Protein AF-A0A1C0B694-F1 (afdb_monomer_lite)

Organism: NCBI:txid544718

Radius of gyration: 26.01 Å; chains: 1; bounding box: 68×66×60 Å

pLDDT: mean 81.84, std 12.04, range [52.56, 96.44]

Sequence (230 aa):
MILKLIKIKQKGKQMTNLETNTLLQRNSNSSKQEYRKIKQDYKSKMETALDNVVRLFNNAKQNGYDDFRLGEEFKSPITRYYRNYWLSKLIFSLLIMMFVIFASSFYFWGESTFLILVSFMLIFPFSEKIFLKINLRFFELSKNEKEVIINKIFPKRTNIFMIMILPIMISISMSSLFFISFDFEIPNKIVNLLQIGSLKFKPQNLIFAITNASLVCLLLIYAVVKKYKV

Secondary structure (DSSP, 8-state):
-HHHHHHHHHHHHHHHHHHHHHHHHHHHHHHHHHHHHHHHHHHHHHHHHHHHHHHHHHHHHHTT-S-----HHHHHHHHHHIIIIIIHHHHHHHHHHHHHHHHHTTT-TTHHHHHHHHHHHHHGGGSHHHHHHHHGGGS---HHHHHHHHHHH-SS---HHHHHHHHHHHHHHHHHGGGS-------HHHHHHT-BTTB---GGGHHHHHHHHHHHHHHHHHHHHHHH--

Foldseek 3Di:
DVVVVVVVVVVVVVVVVVVVVVVVVVVVVVVVVVVVVVLVVLVVLLLVLVVVLVVQLVVCVVVVNPDGDDDVSSLVSNLLNLLPPLLVVLLVVLVVLLVVLLLCLQFDPPVSLVSVVVNLVSVVCSWLLNSQCVSCVPDPDDPVSSVSSSCNSCVPTDPSVVVVPVLVVVSVVVSVVLVPFDDDDDDPVVQVVSDDVPTGGHPSSNVVSVSSSVSSVVVSVVSVCVSPPD

Structure (mmCIF, N/CA/C/O backbone):
data_AF-A0A1C0B694-F1
#
_entry.id   AF-A0A1C0B694-F1
#
loop_
_atom_site.group_PDB
_atom_site.id
_atom_site.type_symbol
_atom_site.label_atom_id
_atom_site.label_alt_id
_atom_site.label_comp_id
_atom_site.label_asym_id
_atom_site.label_entity_id
_atom_site.label_seq_id
_atom_site.pdbx_PDB_ins_code
_atom_site.Cartn_x
_atom_site.Cartn_y
_atom_site.Cartn_z
_atom_site.occupancy
_atom_site.B_iso_or_equiv
_atom_site.auth_seq_id
_atom_site.auth_comp_id
_atom_site.auth_asym_id
_atom_site.auth_atom_id
_atom_site.pdbx_PDB_model_num
ATOM 1 N N . MET A 1 1 ? 41.984 -48.058 -9.835 1.00 61.22 1 MET A N 1
ATOM 2 C CA . MET A 1 1 ? 41.897 -47.498 -8.461 1.00 61.22 1 MET A CA 1
ATOM 3 C C . MET A 1 1 ? 41.435 -46.032 -8.446 1.00 61.22 1 MET A C 1
ATOM 5 O O . MET A 1 1 ? 40.493 -45.717 -7.731 1.00 61.22 1 MET A O 1
ATOM 9 N N . ILE A 1 2 ? 41.995 -45.161 -9.296 1.00 64.38 2 ILE A N 1
ATOM 10 C CA . ILE A 1 2 ? 41.692 -43.712 -9.368 1.00 64.38 2 ILE A CA 1
ATOM 11 C C . ILE A 1 2 ? 40.212 -43.389 -9.682 1.00 64.38 2 ILE A C 1
ATOM 13 O O . ILE A 1 2 ? 39.607 -42.545 -9.025 1.00 64.38 2 ILE A O 1
ATOM 17 N N . LEU A 1 3 ? 39.577 -44.116 -10.609 1.00 60.09 3 LEU A N 1
ATOM 18 C CA . LEU A 1 3 ? 38.164 -43.904 -10.977 1.00 60.09 3 LEU A CA 1
ATOM 19 C C . LEU A 1 3 ?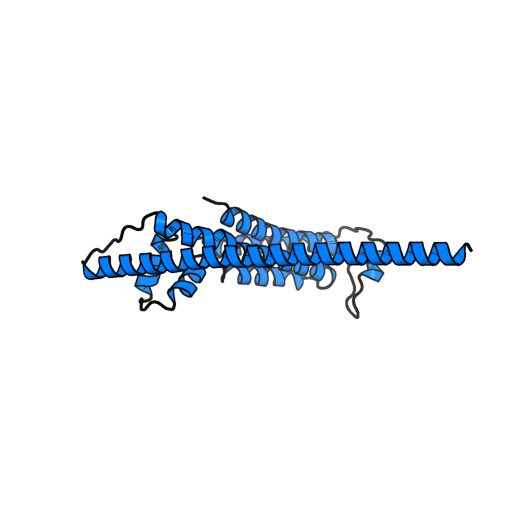 37.171 -44.148 -9.821 1.00 60.09 3 LEU A C 1
ATOM 21 O O . LEU A 1 3 ? 36.148 -43.469 -9.733 1.00 60.09 3 LEU A O 1
ATOM 25 N N . LYS A 1 4 ? 37.479 -45.071 -8.894 1.00 64.88 4 LYS A N 1
ATOM 26 C CA . LYS A 1 4 ? 36.650 -45.305 -7.695 1.00 64.88 4 LYS A CA 1
ATOM 27 C C . LYS A 1 4 ? 36.719 -44.115 -6.732 1.00 64.88 4 LYS A C 1
ATOM 29 O O . LYS A 1 4 ? 35.689 -43.718 -6.195 1.00 64.88 4 LYS A O 1
ATOM 34 N N . LEU A 1 5 ? 37.895 -43.505 -6.572 1.00 57.84 5 LEU A N 1
ATOM 35 C CA . LEU A 1 5 ? 38.096 -42.346 -5.695 1.00 57.84 5 LEU A CA 1
ATOM 36 C C . LEU A 1 5 ? 37.379 -41.091 -6.219 1.00 57.84 5 LEU A C 1
ATOM 38 O O . LEU A 1 5 ? 36.760 -40.369 -5.439 1.00 57.84 5 LEU A O 1
ATOM 42 N N . ILE A 1 6 ? 37.373 -40.871 -7.538 1.00 66.38 6 ILE A N 1
ATOM 43 C CA . ILE A 1 6 ? 36.637 -39.758 -8.166 1.00 66.38 6 ILE A CA 1
ATOM 44 C C . ILE A 1 6 ? 35.125 -39.915 -7.953 1.00 66.38 6 ILE A C 1
ATOM 46 O O . ILE A 1 6 ? 34.450 -38.956 -7.575 1.00 66.38 6 ILE A O 1
ATOM 50 N N . LYS A 1 7 ? 34.596 -41.135 -8.115 1.00 64.38 7 LYS A N 1
ATOM 51 C CA . LYS A 1 7 ? 33.166 -41.426 -7.937 1.00 64.38 7 LYS A CA 1
ATOM 52 C C . LYS A 1 7 ? 32.716 -41.250 -6.481 1.00 64.38 7 LYS A C 1
ATOM 54 O O . LYS A 1 7 ? 31.635 -40.723 -6.239 1.00 64.38 7 LYS A O 1
ATOM 59 N N . ILE A 1 8 ? 33.561 -41.616 -5.512 1.00 66.06 8 ILE A N 1
ATOM 60 C CA . ILE A 1 8 ? 33.307 -41.395 -4.077 1.00 66.06 8 ILE A CA 1
ATOM 61 C C . ILE A 1 8 ? 33.320 -39.896 -3.745 1.00 66.06 8 ILE A C 1
ATOM 63 O O . ILE A 1 8 ? 32.407 -39.412 -3.080 1.00 66.06 8 ILE A O 1
ATOM 67 N N . LYS A 1 9 ? 34.288 -39.132 -4.271 1.00 65.44 9 LYS A N 1
ATOM 68 C CA . LYS A 1 9 ? 34.381 -37.677 -4.052 1.00 65.44 9 LYS A CA 1
ATOM 69 C C . LYS A 1 9 ? 33.197 -36.915 -4.661 1.00 65.44 9 LYS A C 1
ATOM 71 O O . LYS A 1 9 ? 32.680 -35.988 -4.043 1.00 65.44 9 LYS A O 1
ATOM 76 N N . GLN A 1 10 ? 32.730 -37.322 -5.843 1.00 61.03 10 GLN A N 1
ATOM 77 C CA . GLN A 1 10 ? 31.533 -36.751 -6.473 1.00 61.03 10 GLN A CA 1
ATOM 78 C C . GLN A 1 10 ? 30.255 -37.085 -5.693 1.00 61.03 10 GLN A C 1
ATOM 80 O O . GLN A 1 10 ? 29.429 -36.199 -5.481 1.00 61.03 10 GLN A O 1
ATOM 85 N N . LYS A 1 11 ? 30.120 -38.324 -5.205 1.00 60.09 11 LYS A N 1
ATOM 86 C CA . LYS A 1 11 ? 28.971 -38.749 -4.393 1.00 60.09 11 LYS A CA 1
ATOM 87 C C . LYS A 1 11 ? 28.932 -38.030 -3.038 1.00 60.09 11 LYS A C 1
ATOM 89 O O . LYS A 1 11 ? 27.868 -37.581 -2.630 1.00 60.09 11 LYS A O 1
ATOM 94 N N . GLY A 1 12 ? 30.090 -37.830 -2.401 1.00 56.19 12 GLY A N 1
ATOM 95 C CA . GLY A 1 12 ? 30.219 -37.029 -1.179 1.00 56.19 12 GLY A CA 1
ATOM 96 C C . GLY A 1 12 ? 29.824 -35.563 -1.385 1.00 56.19 12 GLY A C 1
ATOM 97 O O . GLY A 1 12 ? 29.040 -35.033 -0.610 1.00 56.19 12 GLY A O 1
ATOM 98 N N . LYS A 1 13 ? 30.270 -34.934 -2.484 1.00 61.31 13 LYS A N 1
ATOM 99 C CA . LYS A 1 13 ? 29.917 -33.540 -2.821 1.00 61.31 13 LYS A CA 1
ATOM 100 C C . LYS A 1 13 ? 28.429 -33.358 -3.158 1.00 61.31 13 LYS A C 1
ATOM 102 O O . LYS A 1 13 ? 27.857 -32.306 -2.893 1.00 61.31 13 LYS A O 1
ATOM 107 N N . GLN A 1 14 ? 27.790 -34.368 -3.750 1.00 60.91 14 GLN A N 1
ATOM 108 C CA . GLN A 1 14 ? 26.344 -34.358 -3.994 1.00 60.91 14 GLN A CA 1
ATOM 109 C C . GLN A 1 14 ? 25.543 -34.515 -2.697 1.00 60.91 14 GLN A C 1
ATOM 111 O O . GLN A 1 14 ? 24.540 -33.828 -2.525 1.00 60.91 14 GLN A O 1
ATOM 116 N N . MET A 1 15 ? 26.004 -35.366 -1.778 1.00 58.97 15 MET A N 1
ATOM 117 C CA . MET A 1 15 ? 25.351 -35.606 -0.488 1.00 58.97 15 MET A CA 1
ATOM 118 C C . MET A 1 15 ? 25.420 -34.364 0.416 1.00 58.97 15 MET A C 1
ATOM 120 O O . MET A 1 15 ? 24.388 -33.925 0.917 1.00 58.97 15 MET A O 1
ATOM 124 N N . THR A 1 16 ? 26.579 -33.698 0.494 1.00 64.81 16 THR A N 1
ATOM 125 C CA . THR A 1 16 ? 26.729 -32.443 1.254 1.00 64.81 16 THR A CA 1
ATOM 126 C C . THR A 1 16 ? 25.884 -31.301 0.688 1.00 64.81 16 THR A C 1
ATOM 128 O O . THR A 1 16 ? 25.314 -30.525 1.454 1.00 64.81 16 THR A O 1
ATOM 131 N N . ASN A 1 17 ? 25.749 -31.204 -0.640 1.00 65.31 17 ASN A N 1
ATOM 132 C CA . ASN A 1 17 ? 24.872 -30.223 -1.294 1.00 65.31 17 ASN A CA 1
ATOM 133 C C . ASN A 1 17 ? 23.380 -30.508 -1.040 1.00 65.31 17 ASN A C 1
ATOM 135 O O . ASN A 1 17 ? 22.579 -29.582 -0.922 1.00 65.31 17 ASN A O 1
ATOM 139 N N . LEU A 1 18 ? 22.983 -31.780 -0.951 1.00 68.44 18 LEU A N 1
ATOM 140 C CA . LEU A 1 18 ? 21.604 -32.164 -0.645 1.00 68.44 18 LEU A CA 1
ATOM 141 C C . LEU A 1 18 ? 21.245 -31.825 0.815 1.00 68.44 18 LEU A C 1
ATOM 143 O O . LEU A 1 18 ? 20.172 -31.283 1.085 1.00 68.44 18 LEU A O 1
ATOM 147 N N . GLU A 1 19 ? 22.163 -32.081 1.747 1.00 65.00 19 GLU A N 1
ATOM 148 C CA . GLU A 1 19 ? 22.016 -31.769 3.176 1.00 65.00 19 GLU A CA 1
ATOM 149 C C . GLU A 1 19 ? 21.976 -30.258 3.442 1.00 65.00 19 GLU A C 1
ATOM 151 O O . GLU A 1 19 ? 21.110 -29.768 4.166 1.00 65.00 19 GLU A O 1
ATOM 156 N N . THR A 1 20 ? 22.840 -29.477 2.789 1.00 63.66 20 THR A N 1
ATOM 157 C CA . THR A 1 20 ? 22.786 -28.006 2.889 1.00 63.66 20 THR A CA 1
ATOM 158 C C . THR A 1 20 ? 21.490 -27.438 2.314 1.00 63.66 20 THR A C 1
ATOM 160 O O . THR A 1 20 ? 20.857 -26.600 2.955 1.00 63.66 20 THR A O 1
ATOM 163 N N . ASN A 1 21 ? 21.027 -27.925 1.160 1.00 64.38 21 ASN A N 1
ATOM 164 C CA . ASN A 1 21 ? 19.759 -27.481 0.575 1.00 64.38 21 ASN A CA 1
ATOM 165 C C . ASN A 1 21 ? 18.545 -27.843 1.447 1.00 64.38 21 ASN A C 1
ATOM 167 O O . ASN A 1 21 ? 17.623 -27.040 1.589 1.00 64.38 21 ASN A O 1
ATOM 171 N N . THR A 1 22 ? 18.547 -29.020 2.074 1.00 62.00 22 THR A N 1
ATOM 172 C CA . THR A 1 22 ? 17.469 -29.450 2.982 1.00 62.00 22 THR A CA 1
ATOM 173 C C . THR A 1 22 ? 17.469 -28.677 4.305 1.00 62.00 22 THR A C 1
ATOM 175 O O . THR A 1 22 ? 16.395 -28.317 4.791 1.00 62.00 22 THR A O 1
ATOM 178 N N . LEU A 1 23 ? 18.636 -28.330 4.858 1.00 56.69 23 LEU A N 1
ATOM 179 C CA . LEU A 1 23 ? 18.748 -27.449 6.029 1.00 56.69 23 LEU A CA 1
ATOM 180 C C . LEU A 1 23 ? 18.295 -26.012 5.722 1.00 56.69 23 LEU A C 1
ATOM 182 O O . LEU A 1 23 ? 17.537 -25.428 6.499 1.00 56.69 23 LEU A O 1
ATOM 186 N N . LEU A 1 24 ? 18.667 -25.460 4.562 1.00 60.78 24 LEU A N 1
ATOM 187 C CA . LEU A 1 24 ? 18.199 -24.144 4.104 1.00 60.78 24 LEU A CA 1
ATOM 188 C C . LEU A 1 24 ? 16.680 -24.124 3.865 1.00 60.78 24 LEU A C 1
ATOM 190 O O . LEU A 1 24 ? 15.996 -23.155 4.212 1.00 60.78 24 LEU A O 1
ATOM 194 N N . GLN A 1 25 ? 16.114 -25.208 3.330 1.00 56.47 25 GLN A N 1
ATOM 195 C CA . GLN A 1 25 ? 14.664 -25.354 3.182 1.00 56.47 25 GLN A CA 1
ATOM 196 C C . GLN A 1 25 ? 13.946 -25.470 4.533 1.00 56.47 25 GLN A C 1
ATOM 198 O O . GLN A 1 25 ? 12.914 -24.830 4.729 1.00 56.47 25 GLN A O 1
ATOM 203 N N . ARG A 1 26 ? 14.490 -26.220 5.499 1.00 56.56 26 ARG A N 1
ATOM 204 C CA . ARG A 1 26 ? 13.919 -26.296 6.856 1.00 56.56 26 ARG A CA 1
ATOM 205 C C . ARG A 1 26 ? 13.953 -24.942 7.571 1.00 56.56 26 ARG A C 1
ATOM 207 O O . ARG A 1 26 ? 12.925 -24.539 8.108 1.00 56.56 26 ARG A O 1
ATOM 214 N N . ASN A 1 27 ? 15.064 -24.207 7.492 1.00 62.84 27 ASN A N 1
ATOM 215 C CA . ASN A 1 27 ? 15.204 -22.873 8.094 1.00 62.84 27 ASN A CA 1
ATOM 216 C C . ASN A 1 27 ? 14.327 -21.801 7.419 1.00 62.84 27 ASN A C 1
ATOM 218 O O . ASN A 1 27 ? 13.790 -20.905 8.074 1.00 62.84 27 ASN A O 1
ATOM 222 N N . SER A 1 28 ? 14.131 -21.882 6.102 1.00 61.25 28 SER A N 1
ATOM 223 C CA . SER A 1 28 ? 13.210 -20.978 5.396 1.00 61.25 28 SER A CA 1
ATOM 224 C C . SER A 1 28 ? 11.734 -21.313 5.651 1.00 61.25 28 SER A C 1
ATOM 226 O O . SER A 1 28 ? 10.890 -20.417 5.669 1.00 61.25 28 SER A O 1
ATOM 228 N N . ASN A 1 29 ? 11.401 -22.582 5.893 1.00 68.12 29 ASN A N 1
ATOM 229 C CA . ASN A 1 29 ? 10.044 -22.989 6.253 1.00 68.12 29 ASN A CA 1
ATOM 230 C C . ASN A 1 29 ? 9.696 -22.637 7.706 1.00 68.12 29 ASN A C 1
ATOM 232 O O . ASN A 1 29 ? 8.591 -22.146 7.946 1.00 68.12 29 ASN A O 1
ATOM 236 N N . SER A 1 30 ? 10.624 -22.809 8.655 1.00 69.62 30 SER A N 1
ATOM 237 C CA . SER A 1 30 ? 10.418 -22.422 10.058 1.00 69.62 30 SER A CA 1
ATOM 238 C C . SER A 1 30 ? 10.215 -20.911 10.203 1.00 69.62 30 SER A C 1
ATOM 240 O O . SER A 1 30 ? 9.217 -20.482 10.779 1.00 69.62 30 SER A O 1
ATOM 242 N N . SER A 1 31 ? 11.066 -20.101 9.567 1.00 76.81 31 SER A N 1
ATOM 243 C CA . SER A 1 31 ? 10.947 -18.633 9.572 1.00 76.81 31 SER A CA 1
ATOM 244 C C . SER A 1 31 ? 9.651 -18.126 8.924 1.00 76.81 31 SER A C 1
ATOM 246 O O . SER A 1 31 ? 8.995 -17.226 9.452 1.00 76.81 31 SER A O 1
ATOM 248 N N . LYS A 1 32 ? 9.207 -18.727 7.809 1.00 81.31 32 LYS A N 1
ATOM 249 C CA . LYS A 1 32 ? 7.907 -18.393 7.194 1.00 81.31 32 LYS A CA 1
ATOM 250 C C . LYS A 1 32 ? 6.730 -18.746 8.104 1.00 81.31 32 LYS A C 1
ATOM 252 O O . LYS A 1 32 ? 5.759 -17.989 8.153 1.00 81.31 32 LYS A O 1
ATOM 257 N N . GLN A 1 33 ? 6.778 -19.889 8.788 1.00 84.69 33 GLN A N 1
ATOM 258 C CA . GLN A 1 33 ? 5.732 -20.297 9.729 1.00 84.69 33 GLN A CA 1
ATOM 259 C C . GLN A 1 33 ? 5.685 -19.377 10.950 1.00 84.69 33 GLN A C 1
ATOM 261 O O . GLN A 1 33 ? 4.604 -18.941 11.341 1.00 84.69 33 GLN A O 1
ATOM 266 N N . GLU A 1 34 ? 6.837 -19.030 11.510 1.00 85.44 34 GLU A N 1
ATOM 267 C CA . GLU A 1 34 ? 6.950 -18.098 12.628 1.00 85.44 34 GLU A CA 1
ATOM 268 C C . GLU A 1 34 ? 6.413 -16.709 12.262 1.00 85.44 34 GLU A C 1
ATOM 270 O O . GLU A 1 34 ? 5.556 -16.172 12.962 1.00 85.44 34 GLU A O 1
ATOM 275 N N . TYR A 1 35 ? 6.788 -16.177 11.096 1.00 85.06 35 TYR A N 1
ATOM 276 C CA . TYR A 1 35 ? 6.238 -14.918 10.591 1.00 85.06 35 TYR A CA 1
ATOM 277 C C . TYR A 1 35 ? 4.706 -14.951 10.472 1.00 85.06 35 TYR A C 1
ATOM 279 O O . TYR A 1 35 ? 4.027 -13.983 10.828 1.00 85.06 35 TYR A O 1
ATOM 287 N N . ARG A 1 36 ? 4.137 -16.065 9.984 1.00 88.25 36 ARG A N 1
ATOM 288 C CA . ARG A 1 36 ? 2.678 -16.243 9.894 1.00 88.25 36 ARG A CA 1
ATOM 289 C C . ARG A 1 36 ? 2.027 -16.239 11.276 1.00 88.25 36 ARG A C 1
ATOM 291 O O . ARG A 1 36 ? 1.017 -15.559 11.436 1.00 88.25 36 ARG A O 1
ATOM 298 N N . LYS A 1 37 ? 2.619 -16.930 12.256 1.00 91.00 37 LYS A N 1
ATOM 299 C CA . LYS A 1 37 ? 2.142 -16.948 13.648 1.00 91.00 37 LYS A CA 1
ATOM 300 C C . LYS A 1 37 ? 2.165 -15.551 14.264 1.00 91.00 37 LYS A C 1
ATOM 302 O O . LYS A 1 37 ? 1.142 -15.094 14.757 1.00 91.00 37 LYS A O 1
ATOM 307 N N . ILE A 1 38 ? 3.286 -14.838 14.147 1.00 90.38 38 ILE A N 1
ATOM 308 C CA . ILE A 1 38 ? 3.427 -13.465 14.652 1.00 90.38 38 ILE A CA 1
ATOM 309 C C . ILE A 1 38 ? 2.374 -12.555 14.012 1.00 90.38 38 ILE A C 1
ATOM 311 O O . ILE A 1 38 ? 1.665 -11.825 14.698 1.00 90.38 38 ILE A O 1
ATOM 315 N N . LYS A 1 39 ? 2.212 -12.622 12.687 1.00 91.31 39 LYS A N 1
ATOM 316 C CA . LYS A 1 39 ? 1.199 -11.833 11.978 1.00 91.31 39 LYS A CA 1
ATOM 317 C C . LYS A 1 39 ? -0.222 -12.145 12.445 1.00 91.31 39 LYS A C 1
ATOM 319 O O . LYS A 1 39 ? -1.036 -11.227 12.534 1.00 91.31 39 LYS A O 1
ATOM 324 N N . GLN A 1 40 ? -0.528 -13.413 12.701 1.00 93.44 40 GLN A N 1
ATOM 325 C CA . GLN A 1 40 ? -1.829 -13.833 13.211 1.00 93.44 40 GLN A CA 1
ATOM 326 C C . GLN A 1 40 ? -2.072 -13.307 14.629 1.00 93.44 40 GLN A C 1
ATOM 328 O O . GLN A 1 40 ? -3.156 -12.799 14.886 1.00 93.44 40 GLN A O 1
ATOM 333 N N . ASP A 1 41 ? -1.065 -13.335 15.503 1.00 94.12 41 ASP A N 1
ATOM 334 C CA . ASP A 1 41 ? -1.141 -12.749 16.847 1.00 94.12 41 ASP A CA 1
ATOM 335 C C . ASP A 1 41 ? -1.409 -11.233 16.793 1.00 94.12 41 ASP A C 1
ATOM 337 O O . ASP A 1 41 ? -2.350 -10.736 17.412 1.00 94.12 41 ASP A O 1
ATOM 341 N N . TYR A 1 42 ? -0.672 -10.488 15.960 1.00 93.50 42 TYR A N 1
ATOM 342 C CA . TYR A 1 42 ? -0.940 -9.059 15.753 1.00 93.50 42 TYR A CA 1
ATOM 343 C C . TYR A 1 42 ? -2.337 -8.788 15.193 1.00 93.50 42 TYR A C 1
ATOM 345 O O . TYR A 1 42 ? -2.966 -7.798 15.567 1.00 93.50 42 TYR A O 1
ATOM 353 N N . LYS A 1 43 ? -2.814 -9.645 14.285 1.00 95.00 43 LYS A N 1
ATOM 354 C CA . LYS A 1 43 ? -4.165 -9.538 13.738 1.00 95.00 43 LYS A CA 1
ATOM 355 C C . LYS A 1 43 ? -5.209 -9.763 14.834 1.00 95.00 43 LYS A C 1
ATOM 357 O O . LYS A 1 43 ? -6.094 -8.931 14.971 1.00 95.00 43 LYS A O 1
ATOM 362 N N . SER A 1 44 ? -5.054 -10.815 15.636 1.00 95.69 44 SER A N 1
ATOM 363 C CA . SER A 1 44 ? -5.951 -11.126 16.752 1.00 95.69 44 SER A CA 1
ATOM 364 C C . SER A 1 44 ? -6.009 -9.974 17.753 1.00 95.69 44 SER A C 1
ATOM 366 O O . SER A 1 44 ? -7.091 -9.543 18.126 1.00 95.69 44 SER A O 1
ATOM 368 N N . LYS A 1 45 ? -4.855 -9.408 18.133 1.00 95.88 45 LYS A N 1
ATOM 369 C CA . LYS A 1 45 ? -4.784 -8.241 19.028 1.00 95.88 45 LYS A CA 1
ATOM 370 C C . LYS A 1 45 ? -5.490 -7.016 18.449 1.00 95.88 45 LYS A C 1
ATOM 372 O O . LYS A 1 45 ? -6.141 -6.283 19.185 1.00 95.88 45 LYS A O 1
ATOM 377 N N . MET A 1 46 ? -5.357 -6.786 17.142 1.00 96.44 46 MET A N 1
ATOM 378 C CA . MET A 1 46 ? -6.058 -5.706 16.447 1.00 96.44 46 MET A CA 1
ATOM 379 C C . MET A 1 46 ? -7.574 -5.927 16.434 1.00 96.44 46 MET A C 1
ATOM 381 O O . MET A 1 46 ? -8.302 -4.986 16.731 1.00 96.44 46 MET A O 1
ATOM 385 N N . GLU A 1 47 ? -8.040 -7.144 16.143 1.00 95.19 47 GLU A N 1
ATOM 386 C CA . GLU A 1 47 ? -9.468 -7.493 16.146 1.00 95.19 47 GLU A CA 1
ATOM 387 C C . GLU A 1 47 ? -10.069 -7.318 17.546 1.00 95.19 47 GLU A C 1
ATOM 389 O O . GLU A 1 47 ? -11.029 -6.571 17.702 1.00 95.19 47 GLU A O 1
ATOM 394 N N . THR A 1 48 ? -9.423 -7.853 18.587 1.00 95.88 48 THR A N 1
ATOM 395 C CA . THR A 1 48 ? -9.858 -7.664 19.981 1.00 95.88 48 THR A CA 1
ATOM 396 C C . THR A 1 48 ? -9.874 -6.1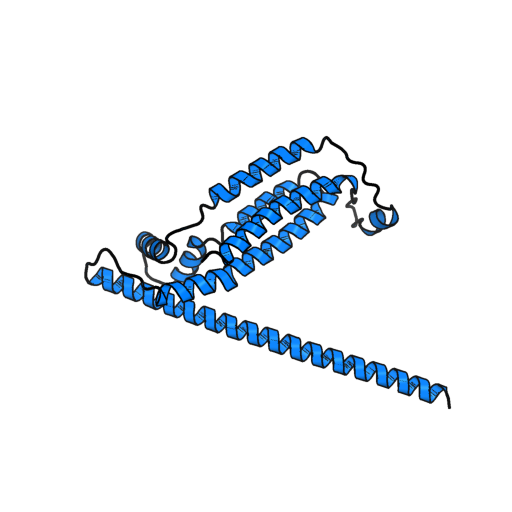91 20.395 1.00 95.88 48 THR A C 1
ATOM 398 O O . THR A 1 48 ? -10.778 -5.743 21.100 1.00 95.88 48 THR A O 1
ATOM 401 N N . ALA A 1 49 ? -8.882 -5.403 19.970 1.00 95.75 49 ALA A N 1
ATOM 402 C CA . ALA A 1 49 ? -8.875 -3.969 20.237 1.00 95.75 49 ALA A CA 1
ATOM 403 C C . ALA A 1 49 ? -10.044 -3.260 19.538 1.00 95.75 49 ALA A C 1
ATOM 405 O O . ALA A 1 49 ? -10.679 -2.402 20.146 1.00 95.75 49 ALA A O 1
ATOM 406 N N . LEU A 1 50 ? -10.357 -3.644 18.298 1.00 95.62 50 LEU A N 1
ATOM 407 C CA . LEU A 1 50 ? -11.480 -3.105 17.535 1.00 95.62 50 LEU A CA 1
ATOM 408 C C . LEU A 1 50 ? -12.825 -3.448 18.191 1.00 95.62 50 LEU A C 1
ATOM 410 O O . LEU A 1 50 ? -13.653 -2.554 18.348 1.00 95.62 50 LEU A O 1
ATOM 414 N N . ASP A 1 51 ? -13.007 -4.689 18.649 1.00 95.25 51 ASP A N 1
ATOM 415 C CA . ASP A 1 51 ? -14.196 -5.115 19.398 1.00 95.25 51 ASP A CA 1
ATOM 416 C C . ASP A 1 51 ? -14.389 -4.264 20.658 1.00 95.25 51 ASP A C 1
ATOM 418 O O . ASP A 1 51 ? -15.481 -3.761 20.929 1.00 95.25 51 ASP A O 1
ATOM 422 N N . ASN A 1 52 ? -13.306 -4.033 21.405 1.00 94.69 52 ASN A N 1
ATOM 423 C CA . ASN A 1 52 ? -13.332 -3.187 22.595 1.00 94.69 52 ASN A CA 1
ATOM 424 C C . ASN A 1 52 ? -13.667 -1.726 22.262 1.00 94.69 52 ASN A C 1
ATOM 426 O O . ASN A 1 52 ? -14.431 -1.106 23.000 1.00 94.69 52 ASN A O 1
ATOM 430 N N . VAL A 1 53 ? -13.150 -1.182 21.152 1.00 94.69 53 VAL A N 1
ATOM 431 C CA . VAL A 1 53 ? -13.499 0.170 20.680 1.00 94.69 53 VAL A CA 1
ATOM 432 C C . VAL A 1 53 ? -14.989 0.264 20.377 1.00 94.69 53 VAL A C 1
ATOM 434 O O . VAL A 1 53 ? -15.640 1.212 20.812 1.00 94.69 53 VAL A O 1
ATOM 437 N N . VAL A 1 54 ? -15.539 -0.713 19.655 1.00 94.12 54 VAL A N 1
ATOM 438 C CA . VAL A 1 54 ? -16.964 -0.727 19.305 1.00 94.12 54 VAL A CA 1
ATOM 439 C C . VAL A 1 54 ? -17.829 -0.883 20.553 1.00 94.12 54 VAL A C 1
ATOM 441 O O . VAL A 1 54 ? -18.828 -0.182 20.695 1.00 94.12 54 VAL A O 1
ATOM 444 N N . ARG A 1 55 ? -17.425 -1.729 21.506 1.00 93.56 55 ARG A N 1
ATOM 445 C CA . ARG A 1 55 ? -18.113 -1.866 22.795 1.00 93.56 55 ARG A CA 1
ATOM 446 C C . ARG A 1 55 ? -18.108 -0.557 23.584 1.00 93.56 55 ARG A C 1
ATOM 448 O O . ARG A 1 55 ? -19.150 -0.155 24.088 1.00 93.56 55 ARG A O 1
ATOM 455 N N . LEU A 1 56 ? -16.965 0.128 23.667 1.00 92.88 56 LEU A N 1
ATOM 456 C CA . LEU A 1 56 ? -16.861 1.437 24.322 1.00 92.88 56 LEU A CA 1
ATOM 457 C C . LEU A 1 56 ? -17.752 2.478 23.643 1.00 92.88 56 LEU A C 1
ATOM 459 O O . LEU A 1 56 ? -18.449 3.219 24.331 1.00 92.88 56 LEU A O 1
ATOM 463 N N . PHE A 1 57 ? -17.759 2.501 22.310 1.00 93.69 57 PHE A N 1
ATOM 464 C CA . PHE A 1 57 ? -18.623 3.378 21.529 1.00 93.69 57 PHE A CA 1
ATOM 465 C C . PHE A 1 57 ? -20.108 3.121 21.822 1.00 93.69 57 PHE A C 1
ATOM 467 O O . PHE A 1 57 ? -20.847 4.054 22.127 1.00 93.69 57 PHE A O 1
ATOM 474 N N . ASN A 1 58 ? -20.537 1.858 21.795 1.00 93.12 58 ASN A N 1
ATOM 475 C CA . ASN A 1 58 ? -21.925 1.485 22.061 1.00 93.12 58 ASN A CA 1
ATOM 476 C C . ASN A 1 58 ? -22.340 1.804 23.502 1.00 93.12 58 ASN A C 1
ATOM 478 O O . ASN A 1 58 ? -23.430 2.327 23.710 1.00 93.12 58 ASN A O 1
ATOM 482 N N . ASN A 1 59 ? -21.467 1.563 24.483 1.00 92.50 59 ASN A N 1
ATOM 483 C CA . ASN A 1 59 ? -21.725 1.916 25.880 1.00 92.50 59 ASN A CA 1
ATOM 484 C C . ASN A 1 59 ? -21.834 3.434 26.068 1.00 92.50 59 ASN A C 1
ATOM 486 O O . ASN A 1 59 ? -22.709 3.905 26.787 1.00 92.50 59 ASN A O 1
ATOM 490 N N . ALA A 1 60 ? -20.961 4.213 25.423 1.00 90.69 60 ALA A N 1
ATOM 491 C CA . ALA A 1 60 ? -21.038 5.670 25.459 1.00 90.69 60 ALA A CA 1
ATOM 492 C C . ALA A 1 60 ? -22.360 6.164 24.859 1.00 90.69 60 ALA A C 1
ATOM 494 O O . ALA A 1 60 ? -23.074 6.930 25.500 1.00 90.69 60 ALA A O 1
ATOM 495 N N . LYS A 1 61 ? -22.734 5.626 23.692 1.00 91.00 61 LYS A N 1
ATOM 496 C CA . LYS A 1 61 ? -24.002 5.919 23.019 1.00 91.00 61 LYS A CA 1
ATOM 497 C C . LYS A 1 61 ? -25.217 5.574 23.885 1.00 91.00 61 LYS A C 1
ATOM 499 O O . LYS A 1 61 ? -26.133 6.381 23.983 1.00 91.00 61 LYS A O 1
ATOM 504 N N . GLN A 1 62 ? -25.234 4.398 24.516 1.00 90.88 62 GLN A N 1
ATOM 505 C CA . GLN A 1 62 ? -26.330 3.971 25.396 1.00 90.88 62 GLN A CA 1
ATOM 506 C C . GLN A 1 62 ? -26.476 4.871 26.627 1.00 90.88 62 GLN A C 1
ATOM 508 O O . GLN A 1 62 ? -27.594 5.146 27.048 1.00 90.88 62 GLN A O 1
ATOM 513 N N . ASN A 1 63 ? -25.362 5.361 27.169 1.00 90.00 63 ASN A N 1
ATOM 514 C CA . ASN A 1 63 ? -25.348 6.259 28.325 1.00 90.00 63 ASN A CA 1
ATOM 515 C C . ASN A 1 63 ? -25.518 7.746 27.953 1.00 90.00 63 ASN A C 1
ATOM 517 O O . ASN A 1 63 ? -25.446 8.600 28.833 1.00 90.00 63 ASN A O 1
ATOM 521 N N . GLY A 1 64 ? -25.7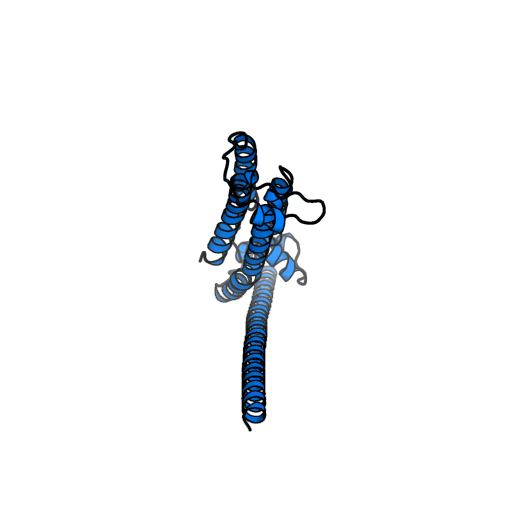17 8.073 26.671 1.00 84.88 64 GLY A N 1
ATOM 522 C CA . GLY A 1 64 ? -25.898 9.452 26.208 1.00 84.88 64 GLY A CA 1
ATOM 523 C C . GLY A 1 64 ? -24.622 10.303 26.205 1.00 84.88 64 GLY A C 1
ATOM 524 O O . GLY A 1 64 ? -24.707 11.527 26.196 1.00 84.88 64 GLY A O 1
ATOM 525 N N . TYR A 1 65 ? -23.436 9.688 26.224 1.00 84.94 65 TYR A N 1
ATOM 526 C CA . TYR A 1 65 ? -22.176 10.411 26.065 1.00 84.94 65 TYR A CA 1
ATOM 527 C C . TYR A 1 65 ? -21.870 10.629 24.580 1.00 84.94 65 TYR A C 1
ATOM 529 O O . TYR A 1 65 ? -21.610 9.673 23.847 1.00 84.94 65 TYR A O 1
ATOM 537 N N . ASP A 1 66 ? -21.819 11.894 24.161 1.00 72.00 66 ASP A N 1
ATOM 538 C CA . ASP A 1 66 ? -21.479 12.279 22.782 1.00 72.00 66 ASP A CA 1
ATOM 539 C C . ASP A 1 66 ? -20.003 12.032 22.430 1.00 72.00 66 ASP A C 1
ATOM 541 O O . ASP A 1 66 ? -19.657 11.860 21.258 1.00 72.00 66 ASP A O 1
ATOM 545 N N . ASP A 1 67 ? -19.119 11.989 23.434 1.00 74.69 67 ASP A N 1
ATOM 546 C CA . ASP A 1 67 ? -17.691 11.752 23.236 1.00 74.69 67 ASP A CA 1
ATOM 547 C C . ASP A 1 67 ? -17.180 10.569 24.064 1.00 74.69 67 ASP A C 1
ATOM 549 O O . ASP A 1 67 ? -17.078 10.631 25.291 1.00 74.69 67 ASP A O 1
ATOM 553 N N . PHE A 1 68 ? -16.795 9.487 23.382 1.00 86.50 68 PHE A N 1
ATOM 554 C CA . PHE A 1 68 ? -16.104 8.373 24.020 1.00 86.50 68 PHE A CA 1
ATOM 555 C C . PHE A 1 68 ? -14.588 8.596 23.979 1.00 86.50 68 PHE A C 1
ATOM 557 O O . PHE A 1 68 ? -13.973 8.850 22.933 1.00 86.50 68 PHE A O 1
ATOM 564 N N . ARG A 1 69 ? -13.954 8.485 25.149 1.00 83.81 69 ARG A N 1
ATOM 565 C CA . ARG A 1 69 ? -12.497 8.568 25.268 1.00 83.81 69 ARG A CA 1
ATOM 566 C C . ARG A 1 69 ? -11.884 7.234 24.874 1.00 83.81 69 ARG A C 1
ATOM 568 O O . ARG A 1 69 ? -12.143 6.213 25.503 1.00 83.81 69 ARG A O 1
ATOM 575 N N . LEU A 1 70 ? -11.055 7.261 23.836 1.00 87.44 70 LEU A N 1
ATOM 576 C CA . LEU A 1 70 ? -10.311 6.094 23.387 1.00 87.44 70 LEU A CA 1
ATOM 577 C C . LEU A 1 70 ? -8.863 6.186 23.871 1.00 87.44 70 LEU A C 1
ATOM 579 O O . LEU A 1 70 ? -8.109 7.035 23.384 1.00 87.44 70 LEU A O 1
ATOM 583 N N . GLY A 1 71 ? -8.504 5.314 24.811 1.00 87.19 71 GLY A N 1
ATOM 584 C CA . GLY A 1 71 ? -7.140 5.171 25.311 1.00 87.19 71 GLY A CA 1
ATOM 585 C C . GLY A 1 71 ? -6.173 4.603 24.266 1.00 87.19 71 GLY A C 1
ATOM 586 O O . GLY A 1 71 ? -6.573 3.998 23.262 1.00 87.19 71 GLY A O 1
ATOM 587 N N . GLU A 1 72 ? -4.878 4.827 24.484 1.00 87.75 72 GLU A N 1
ATOM 588 C CA . GLU A 1 72 ? -3.810 4.368 23.585 1.00 87.75 72 GLU A CA 1
ATOM 589 C C . GLU A 1 72 ? -3.681 2.839 23.555 1.00 87.75 72 GLU A C 1
ATOM 591 O O . GLU A 1 72 ? -3.274 2.268 22.543 1.00 87.75 72 GLU A O 1
ATOM 596 N N . GLU A 1 73 ? -4.104 2.155 24.616 1.00 89.69 73 GLU A N 1
ATOM 597 C CA . GLU A 1 73 ? -4.147 0.699 24.727 1.00 89.69 73 GLU A CA 1
ATOM 598 C C . GLU A 1 73 ? -5.012 0.041 23.642 1.00 89.69 73 GLU A C 1
ATOM 600 O O . GLU A 1 73 ? -4.696 -1.056 23.181 1.00 89.69 73 GLU A O 1
ATOM 605 N N . PHE A 1 74 ? -6.052 0.732 23.167 1.00 91.56 74 PHE A N 1
ATOM 606 C CA . PHE A 1 74 ? -6.915 0.249 22.088 1.00 91.56 74 PHE A CA 1
ATOM 607 C C . PHE A 1 74 ? -6.446 0.722 20.710 1.00 91.56 74 PHE A C 1
ATOM 609 O O . PHE A 1 74 ? -6.588 0.004 19.720 1.00 91.56 74 PHE A O 1
ATOM 616 N N . LYS A 1 75 ? -5.848 1.915 20.618 1.00 91.69 75 LYS A N 1
ATOM 617 C CA . LYS A 1 75 ? -5.338 2.444 19.343 1.00 91.69 75 LYS A CA 1
ATOM 618 C C . LYS A 1 75 ? -4.075 1.724 18.895 1.00 91.69 75 LYS A C 1
ATOM 620 O O . LYS A 1 75 ? -3.961 1.364 17.725 1.00 91.69 75 LYS A O 1
ATOM 625 N N . SER A 1 76 ? -3.136 1.503 19.810 1.00 92.19 76 SER A N 1
ATOM 626 C CA . SER A 1 76 ? -1.797 0.987 19.517 1.00 92.19 76 SER A CA 1
ATOM 627 C C . SER A 1 76 ? -1.804 -0.360 18.774 1.00 92.19 76 SER A C 1
ATOM 629 O O . SER A 1 76 ? -1.123 -0.468 17.751 1.00 92.19 76 SER A O 1
ATOM 631 N N . PRO A 1 77 ? -2.603 -1.378 19.161 1.00 94.38 77 PRO A N 1
ATOM 632 C CA . PRO A 1 77 ? -2.685 -2.628 18.401 1.00 94.38 77 PRO A CA 1
ATOM 633 C C . PRO A 1 77 ? -3.190 -2.429 16.964 1.00 94.38 77 PRO A C 1
ATOM 635 O O . PRO A 1 77 ? -2.649 -3.020 16.024 1.00 94.38 77 PRO A O 1
ATOM 638 N N . ILE A 1 78 ? -4.182 -1.552 16.778 1.00 95.00 78 ILE A N 1
ATOM 639 C CA . ILE A 1 78 ? -4.799 -1.261 15.478 1.00 95.00 78 ILE A CA 1
ATOM 640 C C . ILE A 1 78 ? -3.814 -0.529 14.565 1.00 95.00 78 ILE A C 1
ATOM 642 O O . ILE A 1 78 ? -3.579 -0.948 13.426 1.00 95.00 78 ILE A O 1
ATOM 646 N N . THR A 1 79 ? -3.192 0.537 15.071 1.00 92.81 79 THR A N 1
ATOM 647 C CA . THR A 1 79 ? -2.217 1.332 14.316 1.00 92.81 79 THR A CA 1
ATOM 648 C C . THR A 1 79 ? -0.962 0.523 14.002 1.00 92.81 79 THR A C 1
ATOM 650 O O . THR A 1 79 ? -0.451 0.595 12.882 1.00 92.81 79 THR A O 1
ATOM 653 N N . ARG A 1 80 ? -0.495 -0.318 14.933 1.00 92.69 80 ARG A N 1
ATOM 654 C CA . ARG A 1 80 ? 0.667 -1.191 14.730 1.00 92.69 80 ARG A CA 1
ATOM 655 C C . ARG A 1 80 ? 0.400 -2.255 13.669 1.00 92.69 80 ARG A C 1
ATOM 657 O O . ARG A 1 80 ? 1.248 -2.447 12.797 1.00 92.69 80 ARG A O 1
ATOM 664 N N . TYR A 1 81 ? -0.765 -2.911 13.679 1.00 95.00 81 TYR A N 1
ATOM 665 C CA . TYR A 1 81 ? -1.116 -3.873 12.627 1.00 95.00 81 TYR A CA 1
ATOM 666 C C . TYR A 1 81 ? -1.211 -3.194 11.252 1.00 95.00 81 TYR A C 1
ATOM 668 O O . TYR A 1 81 ? -0.644 -3.687 10.271 1.00 95.00 81 TYR A O 1
ATOM 676 N N . TYR A 1 82 ? -1.859 -2.026 11.190 1.00 93.88 82 TYR A N 1
ATOM 677 C CA . TYR A 1 82 ? -1.935 -1.214 9.977 1.00 93.88 82 TYR A CA 1
ATOM 678 C C . TYR A 1 82 ? -0.537 -0.866 9.432 1.00 93.88 82 TYR A C 1
ATOM 680 O O . TYR A 1 82 ? -0.233 -1.162 8.276 1.00 93.88 82 TYR A O 1
ATOM 688 N N . ARG A 1 83 ? 0.366 -0.332 10.263 1.00 91.50 83 ARG A N 1
ATOM 689 C CA . ARG A 1 83 ? 1.732 0.033 9.843 1.00 91.50 83 ARG A CA 1
ATOM 690 C C . ARG A 1 83 ? 2.560 -1.182 9.414 1.00 91.50 83 ARG A C 1
ATOM 692 O O . ARG A 1 83 ? 3.174 -1.178 8.347 1.00 91.50 83 ARG A O 1
ATOM 699 N N . ASN A 1 84 ? 2.558 -2.248 10.210 1.00 91.25 84 ASN A N 1
ATOM 700 C CA . ASN A 1 84 ? 3.464 -3.376 9.995 1.00 91.25 84 ASN A CA 1
ATOM 701 C C . ASN A 1 84 ? 3.011 -4.328 8.892 1.00 91.25 84 ASN A C 1
ATOM 703 O O . ASN A 1 84 ? 3.864 -4.925 8.233 1.00 91.25 84 ASN A O 1
ATOM 707 N N . TYR A 1 85 ? 1.706 -4.459 8.650 1.00 92.25 85 TYR A N 1
ATOM 708 C CA . TYR A 1 85 ? 1.182 -5.458 7.716 1.00 92.25 85 TYR A CA 1
ATOM 709 C C . TYR A 1 85 ? 0.341 -4.875 6.588 1.00 92.25 85 TYR A C 1
ATOM 711 O O . TYR A 1 85 ? 0.389 -5.414 5.482 1.00 92.25 85 TYR A O 1
ATOM 719 N N . TRP A 1 86 ? -0.411 -3.800 6.827 1.00 93.00 86 TRP A N 1
ATOM 720 C CA . TRP A 1 86 ? -1.204 -3.167 5.773 1.00 93.00 86 TRP A CA 1
ATOM 721 C C . TRP A 1 86 ? -0.317 -2.291 4.883 1.00 93.00 86 TRP A C 1
ATOM 723 O O . TRP A 1 86 ? -0.204 -2.553 3.689 1.00 93.00 86 TRP A O 1
ATOM 733 N N . LEU A 1 87 ? 0.423 -1.341 5.465 1.00 91.81 87 LEU A N 1
ATOM 734 C CA . LEU A 1 87 ? 1.350 -0.487 4.713 1.00 91.81 87 LEU A CA 1
ATOM 735 C C . LEU A 1 87 ? 2.539 -1.262 4.133 1.00 91.81 87 LEU A C 1
ATOM 737 O O . LEU A 1 87 ? 2.978 -0.959 3.029 1.00 91.81 87 LEU A O 1
ATOM 741 N N . SER A 1 88 ? 3.031 -2.310 4.802 1.00 92.44 88 SER A N 1
ATOM 742 C CA . SER A 1 88 ? 4.091 -3.154 4.221 1.00 92.44 88 SER A CA 1
ATOM 743 C C . SER A 1 88 ? 3.664 -3.835 2.915 1.00 92.44 88 SER A C 1
ATOM 745 O O . SER A 1 88 ? 4.488 -3.994 2.018 1.00 92.44 88 SER A O 1
ATOM 747 N N . LYS A 1 89 ? 2.382 -4.205 2.769 1.00 92.62 89 LYS A N 1
ATOM 748 C CA . LYS A 1 89 ? 1.854 -4.728 1.499 1.00 92.62 89 LYS A CA 1
ATOM 749 C C . LYS A 1 89 ? 1.814 -3.652 0.414 1.00 92.62 89 LYS A C 1
ATOM 751 O O . LYS A 1 89 ? 2.137 -3.962 -0.729 1.00 92.62 89 LYS A O 1
ATOM 756 N N . LEU A 1 90 ? 1.455 -2.414 0.763 1.00 92.25 90 LEU A N 1
ATOM 757 C CA . LEU A 1 90 ? 1.518 -1.282 -0.166 1.00 92.25 90 LEU A CA 1
ATOM 758 C C . LEU A 1 90 ? 2.952 -1.071 -0.659 1.00 92.25 90 LEU A C 1
ATOM 760 O O . LEU A 1 90 ? 3.174 -1.037 -1.860 1.00 92.25 90 LEU A O 1
ATOM 764 N N . ILE A 1 91 ? 3.920 -0.997 0.261 1.00 93.06 91 ILE A N 1
ATOM 765 C CA . ILE A 1 91 ? 5.346 -0.818 -0.056 1.00 93.06 91 ILE A CA 1
ATOM 766 C C . ILE A 1 91 ? 5.826 -1.914 -1.013 1.00 93.06 91 ILE A C 1
ATOM 768 O O . ILE A 1 91 ? 6.438 -1.616 -2.034 1.00 93.06 91 ILE A O 1
ATOM 772 N N . PHE A 1 92 ? 5.502 -3.177 -0.723 1.00 94.00 92 PHE A N 1
ATOM 773 C CA . PHE A 1 92 ? 5.862 -4.294 -1.595 1.00 94.00 92 PHE A CA 1
ATOM 774 C C . PHE A 1 92 ? 5.198 -4.202 -2.978 1.00 94.00 92 PHE A C 1
ATOM 776 O O . PHE A 1 92 ? 5.848 -4.441 -3.992 1.00 94.00 92 PHE A O 1
ATOM 783 N N . SER A 1 93 ? 3.926 -3.799 -3.035 1.00 93.38 93 SER A N 1
ATOM 784 C CA . SER A 1 93 ? 3.203 -3.612 -4.301 1.00 93.38 93 SER A CA 1
ATOM 785 C C . SER A 1 93 ? 3.805 -2.473 -5.131 1.00 93.38 93 SER A C 1
ATOM 787 O O . SER A 1 93 ? 3.985 -2.620 -6.335 1.00 93.38 93 SER A O 1
ATOM 789 N N . LEU A 1 94 ? 4.180 -1.363 -4.487 1.00 92.62 94 LEU A N 1
ATOM 790 C CA . LEU A 1 94 ? 4.841 -0.230 -5.134 1.00 92.62 94 LEU A CA 1
ATOM 791 C C . LEU A 1 94 ? 6.248 -0.586 -5.634 1.00 92.62 94 LEU A C 1
ATOM 793 O O . LEU A 1 94 ? 6.621 -0.134 -6.709 1.00 92.62 94 LEU A O 1
ATOM 797 N N . LEU A 1 95 ? 7.004 -1.428 -4.917 1.00 94.69 95 LEU A N 1
ATOM 798 C CA . LEU A 1 95 ? 8.300 -1.942 -5.391 1.00 94.69 95 LEU A CA 1
ATOM 799 C C . LEU A 1 95 ? 8.152 -2.751 -6.680 1.00 94.69 95 LEU A C 1
ATOM 801 O O . LEU A 1 95 ? 8.906 -2.541 -7.629 1.00 94.69 95 LEU A O 1
ATOM 805 N N . ILE A 1 96 ? 7.162 -3.646 -6.728 1.00 94.38 96 ILE A N 1
ATOM 806 C CA . ILE A 1 96 ? 6.866 -4.424 -7.937 1.00 94.38 96 ILE A CA 1
ATOM 807 C C . ILE A 1 96 ? 6.473 -3.486 -9.078 1.00 94.38 96 ILE A C 1
ATOM 809 O O . ILE A 1 96 ? 7.014 -3.601 -10.175 1.00 94.38 96 ILE A O 1
ATOM 813 N N . MET A 1 97 ? 5.580 -2.529 -8.821 1.00 92.62 97 MET A N 1
ATOM 814 C CA . MET A 1 97 ? 5.156 -1.568 -9.840 1.00 92.62 97 MET A CA 1
ATOM 815 C C . MET A 1 97 ? 6.307 -0.704 -10.345 1.00 92.62 97 MET A C 1
ATOM 817 O O . MET A 1 97 ? 6.411 -0.499 -11.547 1.00 92.62 97 MET A O 1
ATOM 821 N N . MET A 1 98 ? 7.199 -0.245 -9.466 1.00 93.25 98 MET A N 1
ATOM 822 C CA . MET A 1 98 ? 8.392 0.509 -9.851 1.00 93.25 98 MET A CA 1
ATOM 823 C C . MET A 1 98 ? 9.256 -0.295 -10.825 1.00 93.25 98 MET A C 1
ATOM 825 O O . MET A 1 98 ? 9.675 0.238 -11.848 1.00 93.25 98 MET A O 1
ATOM 829 N N . PHE A 1 99 ? 9.475 -1.584 -10.547 1.00 94.06 99 PHE A N 1
ATOM 830 C CA . PHE A 1 99 ? 10.217 -2.470 -11.444 1.00 94.06 99 PHE A CA 1
ATOM 831 C C . PHE A 1 99 ? 9.502 -2.669 -12.789 1.00 94.06 99 PHE A C 1
ATOM 833 O O . PHE A 1 99 ? 10.131 -2.560 -13.840 1.00 94.06 99 PHE A O 1
ATOM 840 N N . VAL A 1 100 ? 8.188 -2.910 -12.775 1.00 93.12 100 VAL A N 1
ATOM 841 C CA . VAL A 1 100 ? 7.379 -3.070 -13.997 1.00 93.12 100 VAL A CA 1
ATOM 842 C C . VAL A 1 100 ? 7.402 -1.796 -14.846 1.00 93.12 100 VAL A C 1
ATOM 844 O O . VAL A 1 100 ? 7.574 -1.864 -16.062 1.00 93.12 100 VAL A O 1
ATOM 847 N N . ILE A 1 101 ? 7.273 -0.626 -14.223 1.00 91.62 101 ILE A N 1
ATOM 848 C CA . ILE A 1 101 ? 7.307 0.680 -14.893 1.00 91.62 101 ILE A CA 1
ATOM 849 C C . ILE A 1 101 ? 8.694 0.955 -15.471 1.00 91.62 101 ILE A C 1
ATOM 851 O O . ILE A 1 101 ? 8.811 1.378 -16.621 1.00 91.62 101 ILE A O 1
ATOM 855 N N . PHE A 1 102 ? 9.747 0.660 -14.709 1.00 92.19 102 PHE A N 1
ATOM 856 C CA . PHE A 1 102 ? 11.123 0.781 -15.176 1.00 92.19 102 PHE A CA 1
ATOM 857 C C . PHE A 1 102 ? 11.368 -0.093 -16.411 1.00 92.19 102 PHE A C 1
ATOM 859 O O . PHE A 1 102 ? 11.784 0.415 -17.448 1.00 92.19 102 PHE A O 1
ATOM 866 N N . ALA A 1 103 ? 11.041 -1.387 -16.336 1.00 91.69 103 ALA A N 1
ATOM 867 C CA . ALA A 1 103 ? 11.239 -2.319 -17.441 1.00 91.69 103 ALA A CA 1
ATOM 868 C C . ALA A 1 103 ? 10.388 -1.951 -18.669 1.00 91.69 103 ALA A C 1
ATOM 870 O O . ALA A 1 103 ? 10.907 -1.895 -19.780 1.00 91.69 103 ALA A O 1
ATOM 871 N N . SER A 1 104 ? 9.099 -1.650 -18.480 1.00 90.88 104 SER A N 1
ATOM 872 C CA . SER A 1 104 ? 8.183 -1.300 -19.579 1.00 90.88 104 SER A CA 1
ATOM 873 C C . SER A 1 104 ? 8.571 -0.013 -20.305 1.00 90.88 104 SER A C 1
ATOM 875 O O . SER A 1 104 ? 8.356 0.081 -21.513 1.00 90.88 104 SER A O 1
ATOM 877 N N . SER A 1 105 ? 9.211 0.937 -19.619 1.00 89.62 105 SER A N 1
ATOM 878 C CA . SER A 1 105 ? 9.655 2.204 -20.214 1.00 89.62 105 SER A CA 1
ATOM 879 C C . SER A 1 105 ? 10.694 2.035 -21.331 1.00 89.62 105 SER A C 1
ATOM 881 O O . SER A 1 105 ? 10.828 2.917 -22.178 1.00 89.62 105 SER A O 1
ATOM 883 N N . PHE A 1 106 ? 11.389 0.895 -21.398 1.00 88.62 106 PHE A N 1
ATOM 884 C CA . PHE A 1 106 ? 12.304 0.582 -22.502 1.00 88.62 106 PHE A CA 1
ATOM 885 C C . PHE A 1 106 ? 11.611 0.052 -23.763 1.00 88.62 106 PHE A C 1
ATOM 887 O O . PHE A 1 106 ? 12.239 0.008 -24.820 1.00 88.62 106 PHE A O 1
ATOM 894 N N . TYR A 1 107 ? 10.339 -0.343 -23.676 1.00 89.38 107 TYR A N 1
ATOM 895 C CA . TYR A 1 107 ? 9.599 -0.944 -24.791 1.00 89.38 107 TYR A CA 1
ATOM 896 C C . TYR A 1 107 ? 8.468 -0.035 -25.276 1.00 89.38 107 TYR A C 1
ATOM 898 O O . TYR A 1 107 ? 8.328 0.189 -26.480 1.00 89.38 107 TYR A O 1
ATOM 906 N N . PHE A 1 108 ? 7.708 0.540 -24.343 1.00 84.25 108 PHE A N 1
ATOM 907 C CA . PHE A 1 108 ? 6.536 1.358 -24.635 1.00 84.25 108 PHE A CA 1
ATOM 908 C C . PHE A 1 108 ? 6.797 2.810 -24.249 1.00 84.25 108 PHE A C 1
ATOM 910 O O . PHE A 1 108 ? 6.995 3.139 -23.079 1.00 84.25 108 PHE A O 1
ATOM 917 N N . TRP A 1 109 ? 6.823 3.683 -25.252 1.00 71.62 109 TRP A N 1
ATOM 918 C CA . TRP A 1 109 ? 7.041 5.109 -25.047 1.00 71.62 109 TRP A CA 1
ATOM 919 C C . TRP A 1 109 ? 5.709 5.805 -24.753 1.00 71.62 109 TRP A C 1
ATOM 921 O O . TRP A 1 109 ? 4.723 5.551 -25.439 1.00 71.62 109 TRP A O 1
ATOM 931 N N . GLY A 1 110 ? 5.662 6.640 -23.713 1.00 68.56 110 GLY A N 1
ATOM 932 C CA . GLY A 1 110 ? 4.447 7.327 -23.251 1.00 68.56 110 GLY A CA 1
ATOM 933 C C . GLY A 1 110 ? 3.448 6.425 -22.511 1.00 68.56 110 GLY A C 1
ATOM 934 O O . GLY A 1 110 ? 2.970 6.786 -21.439 1.00 68.56 110 GLY A O 1
ATOM 935 N N . GLU A 1 111 ? 3.182 5.216 -23.011 1.00 75.81 111 GLU A N 1
ATOM 936 C CA . GLU A 1 111 ? 2.257 4.260 -22.380 1.00 75.81 111 GLU A CA 1
ATOM 937 C C . GLU A 1 111 ? 2.705 3.839 -20.971 1.00 75.81 111 GLU A C 1
ATOM 939 O O . GLU A 1 111 ? 1.887 3.735 -20.054 1.00 75.81 111 GLU A O 1
ATOM 944 N N . SER A 1 112 ? 4.014 3.664 -20.755 1.00 77.56 112 SER A N 1
ATOM 945 C CA . SER A 1 112 ? 4.551 3.305 -19.437 1.00 77.56 112 SER A CA 1
ATOM 946 C C . SER A 1 112 ? 4.367 4.414 -18.393 1.00 77.56 112 SER A C 1
ATOM 948 O O . SER A 1 112 ? 4.279 4.125 -17.201 1.00 77.56 112 SER A O 1
ATOM 950 N N . THR A 1 113 ? 4.227 5.673 -18.815 1.00 75.62 113 THR A N 1
ATOM 951 C CA . THR A 1 113 ? 3.912 6.796 -17.923 1.00 75.62 113 THR A CA 1
ATOM 952 C C . THR A 1 113 ? 2.486 6.687 -17.380 1.00 75.62 113 THR A C 1
ATOM 954 O O . THR A 1 113 ? 2.245 6.998 -16.213 1.00 75.62 113 THR A O 1
ATOM 957 N N . PHE A 1 114 ? 1.538 6.137 -18.149 1.00 77.25 114 PHE A N 1
ATOM 958 C CA . PHE A 1 114 ? 0.184 5.877 -17.644 1.00 77.25 114 PHE A CA 1
ATOM 959 C C . PHE A 1 114 ? 0.154 4.800 -16.549 1.00 77.25 114 PHE A C 1
ATOM 961 O O . PHE A 1 114 ? -0.710 4.845 -15.674 1.00 77.25 114 PHE A O 1
ATOM 968 N N . LEU A 1 115 ? 1.121 3.875 -16.505 1.00 82.94 115 LEU A N 1
ATOM 969 C CA . LEU A 1 115 ? 1.235 2.909 -15.402 1.00 82.94 115 LEU A CA 1
ATOM 970 C C . LEU A 1 115 ? 1.542 3.585 -14.053 1.00 82.94 115 LEU A C 1
ATOM 972 O O . LEU A 1 115 ? 1.261 3.018 -12.990 1.00 82.94 115 LEU A O 1
ATOM 976 N N . ILE A 1 116 ? 2.047 4.821 -14.058 1.00 81.12 116 ILE A N 1
ATOM 977 C CA . ILE A 1 116 ? 2.192 5.613 -12.834 1.00 81.12 116 ILE A CA 1
ATOM 978 C C . ILE A 1 116 ? 0.801 5.928 -12.251 1.00 81.12 116 ILE A C 1
ATOM 980 O O . ILE A 1 116 ? 0.608 5.790 -11.043 1.00 81.12 116 ILE A O 1
ATOM 984 N N . LEU A 1 117 ? -0.212 6.218 -13.084 1.00 79.12 117 LEU A N 1
ATOM 985 C CA . LEU A 1 117 ? -1.606 6.385 -12.631 1.00 79.12 117 LEU A CA 1
ATOM 986 C C . LEU A 1 117 ? -2.139 5.125 -11.940 1.00 79.12 117 LEU A C 1
ATOM 988 O O . LEU A 1 117 ? -2.805 5.216 -10.908 1.00 79.12 117 LEU A O 1
ATOM 992 N N . VAL A 1 118 ? -1.787 3.942 -12.447 1.00 82.50 118 VAL A N 1
ATOM 993 C CA . VAL A 1 118 ? -2.137 2.665 -11.804 1.00 82.50 118 VAL A CA 1
ATOM 994 C C . VAL A 1 118 ? -1.481 2.553 -10.424 1.00 82.50 118 VAL A C 1
ATOM 996 O O . VAL A 1 118 ? -2.134 2.162 -9.455 1.00 82.50 118 VAL A O 1
ATOM 999 N N . SER A 1 119 ? -0.219 2.972 -10.295 1.00 82.56 119 SER A N 1
ATOM 1000 C CA . SER A 1 119 ? 0.484 3.005 -9.003 1.00 82.56 119 SER A CA 1
ATOM 1001 C C . SER A 1 119 ? -0.197 3.932 -7.988 1.00 82.56 119 SER A C 1
ATOM 1003 O O . SER A 1 119 ? -0.225 3.625 -6.796 1.00 82.56 119 SER A O 1
ATOM 1005 N N . PHE A 1 120 ? -0.827 5.018 -8.445 1.00 77.00 120 PHE A N 1
ATOM 1006 C CA . PHE A 1 120 ? -1.658 5.874 -7.594 1.00 77.00 120 PHE A CA 1
ATOM 1007 C C . PHE A 1 120 ? -2.954 5.206 -7.156 1.00 77.00 120 PHE A C 1
ATOM 1009 O O . PHE A 1 120 ? -3.303 5.263 -5.973 1.00 77.00 120 PHE A O 1
ATOM 1016 N N . MET A 1 121 ? -3.652 4.538 -8.078 1.00 80.81 121 MET A N 1
ATOM 1017 C CA . MET A 1 121 ? -4.861 3.784 -7.738 1.00 80.81 121 MET A CA 1
ATOM 1018 C C . MET A 1 121 ? -4.577 2.707 -6.688 1.00 80.81 121 MET A C 1
ATOM 1020 O O . MET A 1 121 ? -5.418 2.460 -5.824 1.00 80.81 121 MET A O 1
ATOM 1024 N N . LEU A 1 122 ? -3.371 2.128 -6.692 1.00 84.31 122 LEU A N 1
ATOM 1025 C CA . LEU A 1 122 ? -2.951 1.179 -5.666 1.00 84.31 122 LEU A CA 1
ATOM 1026 C C . LEU A 1 122 ? -2.844 1.792 -4.271 1.00 84.31 122 LEU A C 1
ATOM 1028 O O . LEU A 1 122 ? -3.023 1.054 -3.317 1.00 84.31 122 LEU A O 1
ATOM 1032 N N . ILE A 1 123 ? -2.600 3.093 -4.094 1.00 85.38 123 ILE A N 1
ATOM 1033 C CA . ILE A 1 123 ? -2.487 3.702 -2.753 1.00 85.38 123 ILE A CA 1
ATOM 1034 C C . ILE A 1 123 ? -3.852 3.790 -2.064 1.00 85.38 123 ILE A C 1
ATOM 1036 O O . ILE A 1 123 ? -3.948 3.604 -0.848 1.00 85.38 123 ILE A O 1
ATOM 1040 N N . PHE A 1 124 ? -4.912 4.047 -2.834 1.00 84.69 124 PHE A N 1
ATOM 1041 C CA . PHE A 1 124 ? -6.264 4.256 -2.320 1.00 84.69 124 PHE A CA 1
ATOM 1042 C C . PHE A 1 124 ? -6.738 3.157 -1.347 1.00 84.69 124 PHE A C 1
ATOM 1044 O O . PHE A 1 124 ? -7.024 3.500 -0.190 1.00 84.69 124 PHE A O 1
ATOM 1051 N N . PRO A 1 125 ? -6.757 1.854 -1.720 1.00 88.12 125 PRO A N 1
ATOM 1052 C CA . PRO A 1 125 ? -7.205 0.769 -0.838 1.00 88.12 125 PRO A CA 1
ATOM 1053 C C . PRO A 1 125 ? -6.360 0.609 0.433 1.00 88.12 125 PRO A C 1
ATOM 1055 O O . PRO A 1 125 ? -6.818 0.005 1.404 1.00 88.12 125 PRO A O 1
ATOM 1058 N N . PHE A 1 126 ? -5.150 1.173 0.467 1.00 90.12 126 PHE A N 1
ATOM 1059 C CA . PHE A 1 126 ? -4.262 1.103 1.625 1.00 90.12 126 PHE A CA 1
ATOM 1060 C C . PHE A 1 126 ? -4.408 2.267 2.610 1.00 90.12 126 PHE A C 1
ATOM 1062 O O . PHE A 1 126 ? -3.637 2.365 3.562 1.00 90.12 126 PHE A O 1
ATOM 1069 N N . SER A 1 127 ? -5.408 3.128 2.425 1.00 88.62 127 SER A N 1
ATOM 1070 C CA . SER A 1 127 ? -5.709 4.221 3.351 1.00 88.62 127 SER A CA 1
ATOM 1071 C C . SER A 1 127 ? -6.263 3.751 4.701 1.00 88.62 127 SER A C 1
ATOM 1073 O O . SER A 1 127 ? -6.929 2.719 4.792 1.00 88.62 127 SER A O 1
ATOM 1075 N N . GLU A 1 128 ? -6.056 4.558 5.748 1.00 90.81 128 GLU A N 1
ATOM 1076 C CA . GLU A 1 128 ? -6.580 4.332 7.106 1.00 90.81 128 GLU A CA 1
ATOM 1077 C C . GLU A 1 128 ? -8.093 4.099 7.100 1.00 90.81 128 GLU A C 1
ATOM 1079 O O . GLU A 1 128 ? -8.610 3.194 7.755 1.00 90.81 128 GLU A O 1
ATOM 1084 N N . LYS A 1 129 ? -8.805 4.925 6.325 1.00 90.00 129 LYS A N 1
ATOM 1085 C CA . LYS A 1 129 ? -10.261 4.887 6.208 1.00 90.00 129 LYS A CA 1
ATOM 1086 C C . LYS A 1 129 ? -10.732 3.563 5.626 1.00 90.00 129 LYS A C 1
ATOM 1088 O O . LYS A 1 129 ? -11.661 2.965 6.158 1.00 90.00 129 LYS A O 1
ATOM 1093 N N . ILE A 1 130 ? -10.111 3.102 4.541 1.00 90.94 130 ILE A N 1
ATOM 1094 C CA . ILE A 1 130 ? -10.506 1.844 3.900 1.00 90.94 130 ILE A CA 1
ATOM 1095 C C . ILE A 1 130 ? -10.111 0.657 4.766 1.00 90.94 130 ILE A C 1
ATOM 1097 O O . ILE A 1 130 ? -10.933 -0.237 4.955 1.00 90.94 130 ILE A O 1
ATOM 1101 N N . PHE A 1 131 ? -8.917 0.690 5.362 1.00 93.75 131 PHE A N 1
ATOM 1102 C CA . PHE A 1 131 ? -8.487 -0.308 6.334 1.00 93.75 131 PHE A CA 1
ATOM 1103 C C . PHE A 1 131 ? -9.539 -0.495 7.436 1.00 93.75 131 PHE A C 1
ATOM 1105 O O . PHE A 1 131 ? -10.043 -1.602 7.621 1.00 93.75 131 PHE A O 1
ATOM 1112 N N . LEU A 1 132 ? -9.946 0.575 8.120 1.00 93.69 132 LEU A N 1
ATOM 1113 C CA . LEU A 1 132 ? -10.948 0.462 9.178 1.00 93.69 132 LEU A CA 1
ATOM 1114 C C . LEU A 1 132 ? -12.342 0.149 8.649 1.00 93.69 132 LEU A C 1
ATOM 1116 O O . LEU A 1 132 ? -13.038 -0.639 9.268 1.00 93.69 132 LEU A O 1
ATOM 1120 N N . LYS A 1 133 ? -12.758 0.685 7.500 1.00 92.31 133 LYS A N 1
ATOM 1121 C CA . LYS A 1 133 ? -14.071 0.365 6.918 1.00 92.31 133 LYS A CA 1
ATOM 1122 C C . LYS A 1 133 ? -14.209 -1.125 6.589 1.00 92.31 133 LYS A C 1
ATOM 1124 O O . LYS A 1 133 ? -15.296 -1.673 6.749 1.00 92.31 133 LYS A O 1
ATOM 1129 N N . ILE A 1 134 ? -13.127 -1.768 6.142 1.00 92.62 134 ILE A N 1
ATOM 1130 C CA . ILE A 1 134 ? -13.093 -3.214 5.892 1.00 92.62 134 ILE A CA 1
ATOM 1131 C C . ILE A 1 134 ? -13.218 -3.983 7.209 1.00 92.62 134 ILE A C 1
ATOM 1133 O O . ILE A 1 134 ? -14.068 -4.862 7.308 1.00 92.62 134 ILE A O 1
ATOM 1137 N N . ASN A 1 135 ? -12.418 -3.638 8.223 1.00 92.69 135 ASN A N 1
ATOM 1138 C CA . ASN A 1 135 ? -12.426 -4.368 9.496 1.00 92.69 135 ASN A CA 1
ATOM 1139 C C . ASN A 1 135 ? -13.693 -4.089 10.328 1.00 92.69 135 ASN A C 1
ATOM 1141 O O . ASN A 1 135 ? -14.195 -4.982 10.994 1.00 92.69 135 ASN A O 1
ATOM 1145 N N . LEU A 1 136 ? -14.279 -2.893 10.217 1.00 92.88 136 LEU A N 1
ATOM 1146 C CA . LEU A 1 136 ? -15.533 -2.516 10.874 1.00 92.88 136 LEU A CA 1
ATOM 1147 C C . LEU A 1 136 ? -16.786 -2.988 10.115 1.00 92.88 136 LEU A C 1
ATOM 1149 O O . LEU A 1 136 ? -17.911 -2.676 10.510 1.00 92.88 136 LEU A O 1
ATOM 1153 N N . ARG A 1 137 ? -16.634 -3.685 8.982 1.00 90.19 137 ARG A N 1
ATOM 1154 C CA . ARG A 1 137 ? -17.772 -4.094 8.146 1.00 90.19 137 ARG A CA 1
ATOM 1155 C C . ARG A 1 137 ? -18.747 -4.996 8.899 1.00 90.19 137 ARG A C 1
ATOM 1157 O O . ARG A 1 137 ? -19.944 -4.856 8.679 1.00 90.19 137 ARG A O 1
ATOM 1164 N N . PHE A 1 138 ? -18.225 -5.877 9.747 1.00 86.81 138 PHE A N 1
ATOM 1165 C CA . PHE A 1 138 ? -18.992 -6.898 10.462 1.00 86.81 138 PHE A CA 1
ATOM 1166 C C . PHE A 1 138 ? -19.744 -6.366 11.684 1.00 86.81 138 PHE A C 1
ATOM 1168 O O . PHE A 1 138 ? -20.565 -7.081 12.240 1.00 86.81 138 PHE A O 1
ATOM 1175 N N . PHE A 1 139 ? -19.502 -5.115 12.073 1.00 89.31 139 PHE A N 1
ATOM 1176 C CA . PHE A 1 139 ? -20.237 -4.478 13.157 1.00 89.31 139 PHE A CA 1
ATOM 1177 C C . PHE A 1 139 ? -21.475 -3.773 12.609 1.00 89.31 139 PHE A C 1
ATOM 1179 O O . PHE A 1 139 ? -21.416 -3.088 11.574 1.00 89.31 139 PHE A O 1
ATOM 1186 N N . GLU A 1 140 ? -22.572 -3.898 13.353 1.00 89.88 140 GLU A N 1
ATOM 1187 C CA . GLU A 1 140 ? -23.860 -3.238 13.126 1.00 89.88 140 GLU A CA 1
ATOM 1188 C C . GLU A 1 140 ? -23.785 -1.742 13.470 1.00 89.88 140 GLU A C 1
ATOM 1190 O O . GLU A 1 140 ? -24.437 -1.235 14.374 1.00 89.88 140 GLU A O 1
ATOM 1195 N N . LEU A 1 141 ? -22.924 -1.027 12.749 1.00 90.31 141 LEU A N 1
ATOM 1196 C CA . LEU A 1 141 ? -22.719 0.410 12.879 1.00 90.31 141 LEU A CA 1
ATOM 1197 C C . LEU A 1 141 ? -23.170 1.105 11.593 1.00 90.31 141 LEU A C 1
ATOM 1199 O O . LEU A 1 141 ? -22.824 0.691 10.476 1.00 90.31 141 LEU A O 1
ATOM 1203 N N . SER A 1 142 ? -23.890 2.208 11.748 1.00 91.06 142 SER A N 1
ATOM 1204 C CA . SER A 1 142 ? -24.230 3.130 10.671 1.00 91.06 142 SER A CA 1
ATOM 1205 C C . SER A 1 142 ? -22.978 3.795 10.085 1.00 91.06 142 SER A C 1
ATOM 1207 O O . SER A 1 142 ? -21.868 3.739 10.624 1.00 91.06 142 SER A O 1
ATOM 1209 N N . LYS A 1 143 ? -23.142 4.455 8.933 1.00 90.00 143 LYS A N 1
ATOM 1210 C CA . LYS A 1 143 ? -22.032 5.136 8.246 1.00 90.00 143 LYS A CA 1
ATOM 1211 C C . LYS A 1 143 ? -21.405 6.240 9.105 1.00 90.00 143 LYS A C 1
ATOM 1213 O O . LYS A 1 143 ? -20.181 6.362 9.110 1.00 90.00 143 LYS A O 1
ATOM 1218 N N . ASN A 1 144 ? -22.226 7.001 9.829 1.00 90.75 144 ASN A N 1
ATOM 1219 C CA . ASN A 1 144 ? -21.760 8.105 10.668 1.00 90.75 144 ASN A CA 1
ATOM 1220 C C . ASN A 1 144 ? -20.972 7.579 11.870 1.00 90.75 144 ASN A C 1
ATOM 1222 O O . ASN A 1 144 ? -19.879 8.061 12.143 1.00 90.75 144 ASN A O 1
ATOM 1226 N N . GLU A 1 145 ? -21.461 6.522 12.517 1.00 91.50 145 GLU A N 1
ATOM 1227 C CA . GLU A 1 145 ? -20.786 5.893 13.661 1.00 91.50 145 GLU A CA 1
ATOM 1228 C C . GLU A 1 145 ? -19.421 5.321 13.264 1.00 91.50 145 GLU A C 1
ATOM 1230 O O . GLU A 1 145 ? -18.423 5.529 13.955 1.00 91.50 145 GLU A O 1
ATOM 1235 N N . LYS A 1 146 ? -19.337 4.685 12.086 1.00 91.94 146 LYS A N 1
ATOM 1236 C CA . LYS A 1 146 ? -18.058 4.225 11.528 1.00 91.94 146 LYS A CA 1
ATOM 1237 C C . LYS A 1 146 ? -17.083 5.384 11.321 1.00 91.94 146 LYS A C 1
ATOM 1239 O O . LYS A 1 146 ? -15.915 5.241 11.666 1.00 91.94 146 LYS A O 1
ATOM 1244 N N . GLU A 1 147 ? -17.524 6.525 10.788 1.00 91.12 147 GLU A N 1
ATOM 1245 C CA . GLU A 1 147 ? -16.657 7.707 10.631 1.00 91.12 147 GLU A CA 1
ATOM 1246 C C . GLU A 1 147 ? -16.173 8.261 11.976 1.00 91.12 147 GLU A C 1
ATOM 1248 O O . GLU A 1 147 ? -14.994 8.590 12.095 1.00 91.12 147 GLU A O 1
ATOM 1253 N N . VAL A 1 148 ? -17.029 8.310 13.002 1.00 90.94 148 VAL A N 1
ATOM 1254 C CA . VAL A 1 148 ? -16.635 8.758 14.349 1.00 90.94 148 VAL A CA 1
ATOM 1255 C C . VAL A 1 148 ? -15.520 7.868 14.910 1.00 90.94 148 VAL A C 1
ATOM 1257 O O . VAL A 1 148 ? -14.471 8.375 15.317 1.00 90.94 148 VAL A O 1
ATOM 1260 N N . ILE A 1 149 ? -15.689 6.543 14.851 1.00 92.25 149 ILE A N 1
ATOM 1261 C CA . ILE A 1 149 ? -14.670 5.583 15.304 1.00 92.25 149 ILE A CA 1
ATOM 1262 C C . ILE A 1 149 ? -13.375 5.727 14.492 1.00 92.25 149 ILE A C 1
ATOM 1264 O O . ILE A 1 149 ? -12.283 5.777 15.061 1.00 92.25 149 ILE A O 1
ATOM 1268 N N . ILE A 1 150 ? -13.482 5.845 13.163 1.00 92.25 150 ILE A N 1
ATOM 1269 C CA . ILE A 1 150 ? -12.328 6.032 12.273 1.00 92.25 150 ILE A CA 1
ATOM 1270 C C . ILE A 1 150 ? -11.532 7.279 12.661 1.00 92.25 150 ILE A C 1
ATOM 1272 O O . ILE A 1 150 ? -10.306 7.211 12.754 1.00 92.25 150 ILE A O 1
ATOM 1276 N N . ASN A 1 151 ? -12.211 8.398 12.912 1.00 90.94 151 ASN A N 1
ATOM 1277 C CA . ASN A 1 151 ? -11.571 9.662 13.27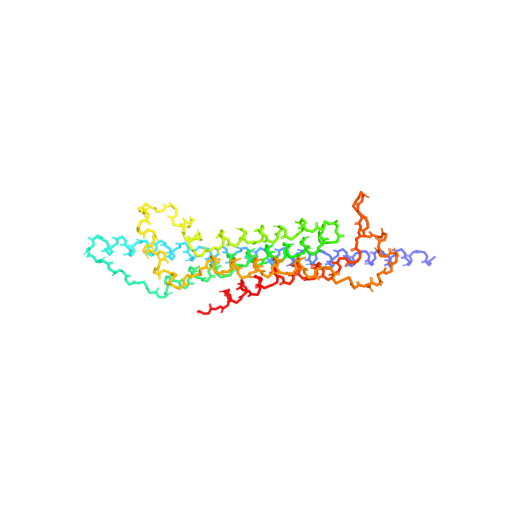3 1.00 90.94 151 ASN A CA 1
ATOM 1278 C C . ASN A 1 151 ? -10.915 9.605 14.659 1.00 90.94 151 ASN A C 1
ATOM 1280 O O . ASN A 1 151 ? -9.879 10.234 14.868 1.00 90.94 151 ASN A O 1
ATOM 1284 N N . LYS A 1 152 ? -11.465 8.823 15.595 1.00 91.56 152 LYS A N 1
ATOM 1285 C CA . LYS A 1 152 ? -10.857 8.614 16.917 1.00 91.56 152 LYS A CA 1
ATOM 1286 C C . LYS A 1 152 ? -9.603 7.741 16.867 1.00 91.56 152 LYS A C 1
ATOM 1288 O O . LYS A 1 152 ? -8.650 8.023 17.595 1.00 91.56 152 LYS A O 1
ATOM 1293 N N . ILE A 1 153 ? -9.578 6.710 16.020 1.00 91.38 153 ILE A N 1
ATOM 1294 C CA . ILE A 1 153 ? -8.404 5.835 15.858 1.00 91.38 153 ILE A CA 1
ATOM 1295 C C . ILE A 1 153 ? -7.310 6.532 15.033 1.00 91.38 153 ILE A C 1
ATOM 1297 O O . ILE A 1 153 ? -6.141 6.496 15.409 1.00 91.38 153 ILE A O 1
ATOM 1301 N N . PHE A 1 154 ? -7.676 7.192 13.930 1.00 89.88 154 PHE A N 1
ATOM 1302 C CA . PHE A 1 154 ? -6.752 7.904 13.042 1.00 89.88 154 PHE A CA 1
ATOM 1303 C C . PHE A 1 154 ? -7.156 9.380 12.890 1.00 89.88 154 PHE A C 1
ATOM 1305 O O . PHE A 1 154 ? -7.749 9.749 11.874 1.00 89.88 154 PHE A O 1
ATOM 1312 N N . PRO A 1 155 ? -6.801 10.255 13.850 1.00 82.75 155 PRO A N 1
ATOM 1313 C CA . PRO A 1 155 ? -7.192 11.666 13.801 1.00 82.75 155 PRO A CA 1
ATOM 1314 C C . PRO A 1 155 ? -6.488 12.435 12.675 1.00 82.75 155 PRO A C 1
ATOM 1316 O O . PRO A 1 155 ? -7.086 13.278 12.010 1.00 82.75 155 PRO A O 1
ATOM 1319 N N . LYS A 1 156 ? -5.214 12.122 12.411 1.00 81.81 156 LYS A N 1
ATOM 1320 C CA . LYS A 1 156 ? -4.423 12.737 11.335 1.00 81.81 156 LYS A CA 1
ATOM 1321 C C . LYS A 1 156 ? -4.397 11.814 10.122 1.00 81.81 156 LYS A C 1
ATOM 1323 O O . LYS A 1 156 ? -3.485 11.004 9.965 1.00 81.81 156 LYS A O 1
ATOM 1328 N N . ARG A 1 157 ? -5.420 11.922 9.273 1.00 77.25 157 ARG A N 1
ATOM 1329 C CA . ARG A 1 157 ? -5.528 11.121 8.047 1.00 77.25 157 ARG A CA 1
ATOM 1330 C C . ARG A 1 157 ? -4.698 11.722 6.926 1.00 77.25 157 ARG A C 1
ATOM 1332 O O . ARG A 1 157 ? -4.580 12.937 6.782 1.00 77.25 157 ARG A O 1
ATOM 1339 N N . THR A 1 158 ? -4.154 10.848 6.097 1.00 71.06 158 THR A N 1
ATOM 1340 C CA . THR A 1 158 ? -3.518 11.263 4.857 1.00 71.06 158 THR A CA 1
ATOM 1341 C C . THR A 1 158 ? -4.560 11.802 3.878 1.00 71.06 158 THR A C 1
ATOM 1343 O O . THR A 1 158 ? -5.502 11.087 3.536 1.00 71.0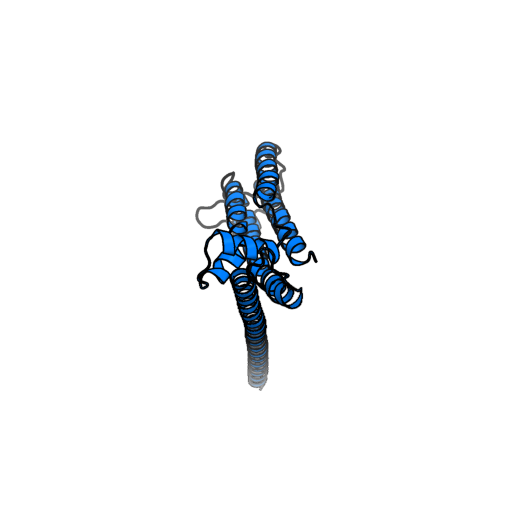6 158 THR A O 1
ATOM 1346 N N . ASN A 1 159 ? -4.346 13.008 3.347 1.00 72.75 159 ASN A N 1
ATOM 1347 C CA . ASN A 1 159 ? -5.073 13.460 2.166 1.00 72.75 159 ASN A CA 1
ATOM 1348 C C . ASN A 1 159 ? -4.462 12.818 0.910 1.00 72.75 159 ASN A C 1
ATOM 1350 O O . ASN A 1 159 ? -3.432 13.262 0.408 1.00 72.75 159 ASN A O 1
ATOM 1354 N N . ILE A 1 160 ? -5.091 11.743 0.432 1.00 68.00 160 ILE A N 1
ATOM 1355 C CA . ILE A 1 160 ? -4.618 10.963 -0.722 1.00 68.00 160 ILE A CA 1
ATOM 1356 C C . ILE A 1 160 ? -4.581 11.831 -1.987 1.00 68.00 160 ILE A C 1
ATOM 1358 O O . ILE A 1 160 ? -3.651 11.699 -2.774 1.00 68.00 160 ILE A O 1
ATOM 1362 N N . PHE A 1 161 ? -5.519 12.771 -2.148 1.00 67.62 161 PHE A N 1
ATOM 1363 C CA . PHE A 1 161 ? -5.580 13.638 -3.327 1.00 67.62 161 PHE A CA 1
ATOM 1364 C C . PHE A 1 161 ? -4.355 14.550 -3.451 1.00 67.62 161 PHE A C 1
ATOM 1366 O O . PHE A 1 161 ? -3.794 14.669 -4.535 1.00 67.62 161 PHE A O 1
ATOM 1373 N N . MET A 1 162 ? -3.874 15.117 -2.340 1.00 65.56 162 MET A N 1
ATOM 1374 C CA . MET A 1 162 ? -2.647 15.930 -2.340 1.00 65.56 162 MET A CA 1
ATOM 1375 C C . MET A 1 162 ? -1.413 15.123 -2.769 1.00 65.56 162 MET A C 1
ATOM 1377 O O . MET A 1 162 ? -0.530 15.647 -3.441 1.00 65.56 162 MET A O 1
ATOM 1381 N N . ILE A 1 163 ? -1.368 13.832 -2.430 1.00 68.56 163 ILE A N 1
ATOM 1382 C CA . ILE A 1 163 ? -0.278 12.928 -2.832 1.00 68.56 163 ILE A CA 1
ATOM 1383 C C . ILE A 1 163 ? -0.388 12.528 -4.304 1.00 68.56 163 ILE A C 1
ATOM 1385 O O . ILE A 1 163 ? 0.624 12.216 -4.920 1.00 68.56 163 ILE A O 1
ATOM 1389 N N . MET A 1 164 ? -1.593 12.547 -4.876 1.00 67.50 164 MET A N 1
ATOM 1390 C CA . MET A 1 164 ? -1.816 12.239 -6.290 1.00 67.50 164 MET A CA 1
ATOM 1391 C C . MET A 1 164 ? -1.463 13.411 -7.211 1.00 67.50 164 MET A C 1
ATOM 1393 O O . MET A 1 164 ? -0.938 13.183 -8.293 1.00 67.50 164 MET A O 1
ATOM 1397 N N . ILE A 1 165 ? -1.722 14.657 -6.805 1.00 68.75 165 ILE A N 1
ATOM 1398 C CA . ILE A 1 165 ? -1.567 15.825 -7.691 1.00 68.75 165 ILE A CA 1
ATOM 1399 C C . ILE A 1 165 ? -0.094 16.108 -8.015 1.00 68.75 165 ILE A C 1
ATOM 1401 O O . ILE A 1 165 ? 0.253 16.288 -9.181 1.00 68.75 165 ILE A O 1
ATOM 1405 N N . LEU A 1 166 ? 0.782 16.116 -7.006 1.00 67.06 166 LEU A N 1
ATOM 1406 C CA . LEU A 1 166 ? 2.185 16.510 -7.182 1.00 67.06 166 LEU A CA 1
ATOM 1407 C C . LEU A 1 166 ? 2.932 15.635 -8.211 1.00 67.06 166 LEU A C 1
ATOM 1409 O O . LEU A 1 166 ? 3.560 16.188 -9.113 1.00 67.06 166 LEU A O 1
ATOM 1413 N N . PRO A 1 167 ? 2.860 14.295 -8.165 1.00 66.94 167 PRO A N 1
ATOM 1414 C CA . PRO A 1 167 ? 3.603 13.475 -9.110 1.00 66.94 167 PRO A CA 1
ATOM 1415 C C . PRO A 1 167 ? 2.947 13.410 -10.490 1.00 66.94 167 PRO A C 1
ATOM 1417 O O . PRO A 1 167 ? 3.661 13.201 -11.460 1.00 66.94 167 PRO A O 1
ATOM 1420 N N . ILE A 1 168 ? 1.622 13.597 -10.601 1.00 69.75 168 ILE A N 1
ATOM 1421 C CA . ILE A 1 168 ? 0.953 13.737 -11.906 1.00 69.75 168 ILE A CA 1
ATOM 1422 C C . ILE A 1 168 ? 1.492 14.979 -12.619 1.00 69.75 168 ILE A C 1
ATOM 1424 O O . ILE A 1 168 ? 1.877 14.892 -13.782 1.00 69.75 168 ILE A O 1
ATOM 1428 N N . MET A 1 169 ? 1.609 16.102 -11.904 1.00 70.06 169 MET A N 1
ATOM 1429 C CA . MET A 1 169 ? 2.210 17.324 -12.445 1.00 70.06 169 MET A CA 1
ATOM 1430 C C . MET A 1 169 ? 3.659 17.089 -12.885 1.00 70.06 169 MET A C 1
ATOM 1432 O O . MET A 1 169 ? 4.023 17.448 -14.000 1.00 70.06 169 MET A O 1
ATOM 1436 N N . ILE A 1 170 ? 4.475 16.419 -12.061 1.00 69.94 170 ILE A N 1
ATOM 1437 C CA . ILE A 1 170 ? 5.867 16.098 -12.423 1.00 69.94 170 ILE A CA 1
ATOM 1438 C C . ILE A 1 170 ? 5.925 15.151 -13.632 1.00 69.94 170 ILE A C 1
ATOM 1440 O O . ILE A 1 170 ? 6.749 15.340 -14.521 1.00 69.94 170 ILE A O 1
ATOM 1444 N N . SER A 1 171 ? 5.041 14.155 -13.691 1.00 68.25 171 SER A N 1
ATOM 1445 C CA . SER A 1 171 ? 4.960 13.186 -14.784 1.00 68.25 171 SER A CA 1
ATOM 1446 C C . SER A 1 171 ? 4.624 13.854 -16.119 1.00 68.25 171 SER A C 1
ATOM 1448 O O . SER A 1 171 ? 5.237 13.533 -17.137 1.00 68.25 171 SER A O 1
ATOM 1450 N N . ILE A 1 172 ? 3.679 14.800 -16.119 1.00 68.19 172 ILE A N 1
ATOM 1451 C CA . ILE A 1 172 ? 3.305 15.580 -17.307 1.00 68.19 172 ILE A CA 1
ATOM 1452 C C . ILE A 1 172 ? 4.481 16.468 -17.742 1.00 68.19 172 ILE A C 1
ATOM 1454 O O . ILE A 1 172 ? 4.880 16.419 -18.904 1.00 68.19 172 ILE A O 1
ATOM 1458 N N . SER A 1 173 ? 5.105 17.194 -16.809 1.00 64.69 173 SER A N 1
ATOM 1459 C CA . SER A 1 173 ? 6.245 18.076 -17.105 1.00 64.69 173 SER A CA 1
ATOM 1460 C C . SER A 1 173 ? 7.486 17.322 -17.601 1.00 64.69 173 SER A C 1
ATOM 1462 O O . SER A 1 173 ? 8.191 17.787 -18.495 1.00 64.69 173 SER A O 1
ATOM 1464 N N . MET A 1 174 ? 7.763 16.130 -17.071 1.00 64.31 174 MET A N 1
ATOM 1465 C CA . MET A 1 174 ? 8.902 15.320 -17.515 1.00 64.31 174 MET A CA 1
ATOM 1466 C C . MET A 1 174 ? 8.675 14.674 -18.882 1.00 64.31 174 MET A C 1
ATOM 1468 O O . MET A 1 174 ? 9.624 14.527 -19.650 1.00 64.31 174 MET A O 1
ATOM 1472 N N . SER A 1 175 ? 7.423 14.361 -19.224 1.00 63.09 175 SER A N 1
ATOM 1473 C CA . SER A 1 175 ? 7.071 13.885 -20.567 1.00 63.09 175 SER A CA 1
ATOM 1474 C C . SER A 1 175 ? 7.394 14.938 -21.638 1.00 63.09 175 SER A C 1
ATOM 1476 O O . SER A 1 175 ? 7.820 14.578 -22.731 1.00 63.09 175 SER A O 1
ATOM 1478 N N . SER A 1 176 ? 7.282 16.236 -21.313 1.00 61.75 176 SER A N 1
ATOM 1479 C CA . SER A 1 176 ? 7.657 17.330 -22.224 1.00 61.75 176 SER A CA 1
ATOM 1480 C C . SER A 1 176 ? 9.164 17.589 -22.350 1.00 61.75 176 SER A C 1
ATOM 1482 O O . SER A 1 176 ? 9.593 18.144 -23.356 1.00 61.75 176 SER A O 1
ATOM 1484 N N . LEU A 1 177 ? 9.987 17.166 -21.383 1.00 56.22 177 LEU A N 1
ATOM 1485 C CA . LEU A 1 177 ? 11.449 17.355 -21.422 1.00 56.22 177 LEU A CA 1
ATOM 1486 C C . LEU A 1 177 ? 12.186 16.257 -22.217 1.00 56.22 177 LEU A C 1
ATOM 1488 O O . LEU A 1 177 ? 13.391 16.354 -22.436 1.00 56.22 177 LEU A O 1
ATOM 1492 N N . PHE A 1 178 ? 11.468 15.237 -22.699 1.00 56.34 178 PHE A N 1
ATOM 1493 C CA . PHE A 1 178 ? 12.028 14.090 -23.426 1.00 56.34 178 PHE A CA 1
ATOM 1494 C C . PHE A 1 178 ? 12.581 14.422 -24.826 1.00 56.34 178 PHE A C 1
ATOM 1496 O O . PHE A 1 178 ? 13.262 13.599 -25.429 1.00 56.34 178 PHE A O 1
ATOM 1503 N N . PHE A 1 179 ? 12.360 15.631 -25.349 1.00 55.19 179 PHE A N 1
ATOM 1504 C CA . PHE A 1 179 ? 13.011 16.059 -26.595 1.00 55.19 179 PHE A CA 1
ATOM 1505 C C . PHE A 1 179 ? 14.536 16.216 -26.460 1.00 55.19 179 PHE A C 1
ATOM 1507 O O . PHE A 1 179 ? 15.232 16.327 -27.467 1.00 55.19 179 PHE A O 1
ATOM 1514 N N . ILE A 1 180 ? 15.070 16.179 -25.236 1.00 55.97 180 ILE A N 1
ATOM 1515 C CA . ILE A 1 180 ? 16.508 16.174 -24.976 1.00 55.97 180 ILE A CA 1
ATOM 1516 C C . ILE A 1 180 ? 16.996 14.719 -25.032 1.00 55.97 180 ILE A C 1
ATOM 1518 O O . ILE A 1 180 ? 16.989 13.996 -24.036 1.00 55.97 180 ILE A O 1
ATOM 1522 N N . SER A 1 181 ? 17.370 14.274 -26.232 1.00 52.56 181 SER A N 1
ATOM 1523 C CA . SER A 1 181 ? 17.959 12.949 -26.449 1.00 52.56 181 SER A CA 1
ATOM 1524 C C . SER A 1 181 ? 19.382 12.928 -25.891 1.00 52.56 181 SER A C 1
ATOM 1526 O O . SER A 1 181 ? 20.210 13.749 -26.276 1.00 52.56 181 SER A O 1
ATOM 1528 N N . PHE A 1 182 ? 19.662 11.998 -24.981 1.00 57.16 182 PHE A N 1
ATOM 1529 C CA . PHE A 1 182 ? 21.025 11.674 -24.569 1.00 57.16 182 PHE A CA 1
ATOM 1530 C C . PHE A 1 182 ? 21.384 10.315 -25.158 1.00 57.16 182 PHE A C 1
ATOM 1532 O O . PHE A 1 182 ? 20.758 9.307 -24.820 1.00 57.16 182 PHE A O 1
ATOM 1539 N N . ASP A 1 183 ? 22.402 10.287 -26.011 1.00 58.59 183 ASP A N 1
ATOM 1540 C CA . ASP A 1 183 ? 22.917 9.052 -26.592 1.00 58.59 183 ASP A CA 1
ATOM 1541 C C . ASP A 1 183 ? 23.768 8.308 -25.559 1.00 58.59 183 ASP A C 1
ATOM 1543 O O . ASP A 1 183 ? 24.978 8.492 -25.439 1.00 58.59 183 ASP A O 1
ATOM 1547 N N . PHE A 1 184 ? 23.111 7.466 -24.762 1.00 66.50 184 PHE A N 1
ATOM 1548 C CA . PHE A 1 184 ? 23.792 6.453 -23.964 1.00 66.50 184 PHE A CA 1
ATOM 1549 C C . PHE A 1 184 ? 24.019 5.203 -24.818 1.00 66.50 184 PHE A C 1
ATOM 1551 O O . PHE A 1 184 ? 23.081 4.467 -25.134 1.00 66.50 184 PHE A O 1
ATOM 1558 N N . GLU A 1 185 ? 25.278 4.930 -25.156 1.00 68.38 185 GLU A N 1
ATOM 1559 C CA . GLU A 1 185 ? 25.662 3.721 -25.882 1.00 68.38 185 GLU A CA 1
ATOM 1560 C C . GLU A 1 185 ? 25.633 2.494 -24.956 1.00 68.38 185 GLU A C 1
ATOM 1562 O O . GLU A 1 185 ? 26.551 2.231 -24.178 1.00 68.38 185 GLU A O 1
ATOM 1567 N N . ILE A 1 186 ? 24.554 1.710 -25.037 1.00 78.56 186 ILE A N 1
ATOM 1568 C CA . ILE A 1 186 ? 24.479 0.381 -24.417 1.00 78.56 186 ILE A CA 1
ATOM 1569 C C . ILE A 1 186 ? 25.018 -0.653 -25.422 1.00 78.56 186 ILE A C 1
ATOM 1571 O O . ILE A 1 186 ? 24.557 -0.674 -26.563 1.00 78.56 186 ILE A O 1
ATOM 1575 N N . PRO A 1 187 ? 25.937 -1.560 -25.027 1.00 84.12 187 PRO A N 1
ATOM 1576 C CA . PRO A 1 187 ? 26.496 -2.562 -25.931 1.00 84.12 187 PRO A CA 1
ATOM 1577 C C . PRO A 1 187 ? 25.430 -3.387 -26.667 1.00 84.12 187 PRO A C 1
ATOM 1579 O O . PRO A 1 187 ? 24.539 -3.966 -26.041 1.00 84.12 187 PRO A O 1
ATOM 1582 N N . ASN A 1 188 ? 25.590 -3.555 -27.984 1.00 81.88 188 ASN A N 1
ATOM 1583 C CA . ASN A 1 18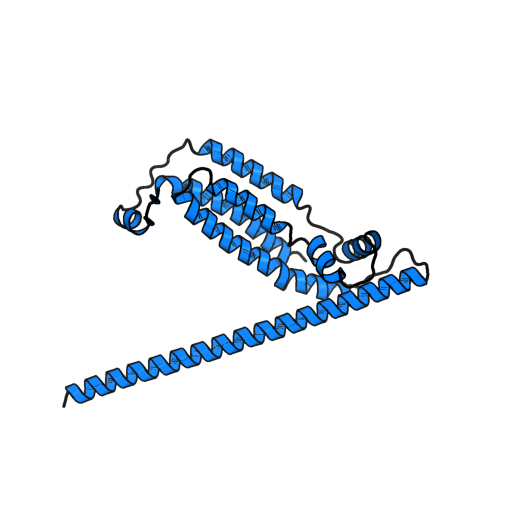8 ? 24.638 -4.285 -28.838 1.00 81.88 188 ASN A CA 1
ATOM 1584 C C . ASN A 1 188 ? 24.346 -5.722 -28.365 1.00 81.88 188 ASN A C 1
ATOM 1586 O O . ASN A 1 188 ? 23.240 -6.225 -28.546 1.00 81.88 188 ASN A O 1
ATOM 1590 N N . LYS A 1 189 ? 25.308 -6.381 -27.700 1.00 85.31 189 LYS A N 1
ATOM 1591 C CA . LYS A 1 189 ? 25.099 -7.710 -27.092 1.00 85.31 189 LYS A CA 1
ATOM 1592 C C . LYS A 1 189 ? 24.003 -7.697 -26.019 1.00 85.31 189 LYS A C 1
ATOM 1594 O O . LYS A 1 189 ? 23.221 -8.637 -25.943 1.00 85.31 189 LYS A O 1
ATOM 1599 N N . ILE A 1 190 ? 23.942 -6.638 -25.210 1.00 82.69 190 ILE A N 1
ATOM 1600 C CA . ILE A 1 190 ? 22.938 -6.465 -24.151 1.00 82.69 190 ILE A CA 1
ATOM 1601 C C . ILE A 1 190 ? 21.590 -6.100 -24.772 1.00 82.69 190 ILE A C 1
ATOM 1603 O O . ILE A 1 190 ? 20.571 -6.665 -24.387 1.00 82.69 190 ILE A O 1
ATOM 1607 N N . VAL A 1 191 ? 21.593 -5.218 -25.776 1.00 82.94 191 VAL A N 1
ATOM 1608 C CA . VAL A 1 191 ? 20.379 -4.838 -26.514 1.00 82.94 191 VAL A CA 1
ATOM 1609 C C . VAL A 1 191 ? 19.699 -6.070 -27.110 1.00 82.94 191 VAL A C 1
ATOM 1611 O O . VAL A 1 191 ? 18.500 -6.237 -26.924 1.00 82.94 191 VAL A O 1
ATOM 1614 N N . ASN A 1 192 ? 20.455 -6.965 -27.753 1.00 83.50 192 ASN A N 1
ATOM 1615 C CA . ASN A 1 192 ? 19.906 -8.190 -28.341 1.00 83.50 192 ASN A CA 1
ATOM 1616 C C . ASN A 1 192 ? 19.399 -9.188 -27.289 1.00 83.50 192 ASN A C 1
ATOM 1618 O O . ASN A 1 192 ? 18.391 -9.845 -27.523 1.00 83.50 192 ASN A O 1
ATOM 1622 N N . LEU A 1 193 ? 20.056 -9.288 -26.126 1.00 86.94 193 LEU A N 1
ATOM 1623 C CA . LEU A 1 193 ? 19.602 -10.146 -25.022 1.00 86.94 193 LEU A CA 1
ATOM 1624 C C . LEU A 1 193 ? 18.255 -9.682 -24.445 1.00 86.94 193 LEU A C 1
ATOM 1626 O O . LEU A 1 193 ? 17.451 -10.500 -24.009 1.00 86.94 193 LEU A O 1
ATOM 1630 N N . LEU A 1 194 ? 18.028 -8.368 -24.417 1.00 86.56 194 LEU A N 1
ATOM 1631 C CA . LEU A 1 194 ? 16.838 -7.747 -23.839 1.00 86.56 194 LEU A CA 1
ATOM 1632 C C . LEU A 1 194 ? 15.681 -7.607 -24.840 1.00 86.56 194 LEU A C 1
ATOM 1634 O O . LEU A 1 194 ? 14.634 -7.076 -24.486 1.00 86.56 194 LEU A O 1
ATOM 1638 N N . GLN A 1 195 ? 15.822 -8.072 -26.082 1.00 87.75 195 GLN A N 1
ATOM 1639 C CA . GLN A 1 195 ? 14.687 -8.145 -27.005 1.00 87.75 195 GLN A CA 1
ATOM 1640 C C . GLN A 1 195 ? 13.740 -9.276 -26.586 1.00 87.75 195 GLN A C 1
ATOM 1642 O O . GLN A 1 195 ? 14.170 -10.398 -26.327 1.00 87.75 195 GLN A O 1
ATOM 1647 N N . ILE A 1 196 ? 12.436 -8.988 -26.529 1.00 84.75 196 ILE A N 1
ATOM 1648 C CA . ILE A 1 196 ? 11.416 -9.950 -26.089 1.00 84.75 196 ILE A CA 1
ATOM 1649 C C . ILE A 1 196 ? 10.396 -10.132 -27.211 1.00 84.75 196 ILE A C 1
ATOM 1651 O O . ILE A 1 196 ? 9.497 -9.311 -27.385 1.00 84.75 196 ILE A O 1
ATOM 1655 N N . GLY A 1 197 ? 10.517 -11.222 -27.971 1.00 84.50 197 GLY A N 1
ATOM 1656 C CA . GLY A 1 197 ? 9.604 -11.528 -29.075 1.00 84.50 197 GLY A CA 1
ATOM 1657 C C . GLY A 1 197 ? 9.544 -10.390 -30.099 1.00 84.50 197 GLY A C 1
ATOM 1658 O O . GLY A 1 197 ? 10.543 -10.078 -30.738 1.00 84.50 197 GLY A O 1
ATOM 1659 N N . SER A 1 198 ? 8.376 -9.757 -30.244 1.00 83.81 198 SER A N 1
ATOM 1660 C CA . SER A 1 198 ? 8.166 -8.602 -31.130 1.00 83.81 198 SER A CA 1
ATOM 1661 C C . SER A 1 198 ? 8.545 -7.247 -30.509 1.00 83.81 198 SER A C 1
ATOM 1663 O O . SER A 1 198 ? 8.575 -6.237 -31.215 1.00 83.81 198 SER A O 1
ATOM 1665 N N . LEU A 1 199 ? 8.831 -7.195 -29.204 1.00 85.38 199 LEU A N 1
ATOM 1666 C CA . LEU A 1 199 ? 9.142 -5.961 -28.487 1.00 85.38 199 LEU A CA 1
ATOM 1667 C C . LEU A 1 199 ? 10.623 -5.602 -28.640 1.00 85.38 199 LEU A C 1
ATOM 1669 O O . LEU A 1 199 ? 11.516 -6.301 -28.155 1.00 85.38 199 LEU A O 1
ATOM 1673 N N . LYS A 1 200 ? 10.876 -4.461 -29.290 1.00 88.25 200 LYS A N 1
ATOM 1674 C CA . LYS A 1 200 ? 12.221 -3.905 -29.466 1.00 88.25 200 LYS A CA 1
ATOM 1675 C C . LYS A 1 200 ? 12.640 -3.125 -28.221 1.00 88.25 200 LYS A C 1
ATOM 1677 O O . LYS A 1 200 ? 11.992 -2.141 -27.871 1.00 88.25 200 LYS A O 1
ATOM 1682 N N . PHE A 1 201 ? 13.739 -3.540 -27.597 1.00 88.06 201 PHE A N 1
ATOM 1683 C CA . PHE A 1 201 ? 14.369 -2.803 -26.503 1.00 88.06 201 PHE A CA 1
ATOM 1684 C C . PHE A 1 201 ? 14.996 -1.500 -27.023 1.00 88.06 201 PHE A C 1
ATOM 1686 O O . PHE A 1 201 ? 15.783 -1.529 -27.971 1.00 88.06 201 PHE A O 1
ATOM 1693 N N . LYS A 1 202 ? 14.654 -0.361 -26.408 1.00 86.44 202 LYS A N 1
ATOM 1694 C CA . LYS A 1 202 ? 15.126 0.973 -26.809 1.00 86.44 202 LYS A CA 1
ATOM 1695 C C . LYS A 1 202 ? 16.069 1.555 -25.747 1.00 86.44 202 LYS A C 1
ATOM 1697 O O . LYS A 1 202 ? 15.585 2.145 -24.780 1.00 86.44 202 LYS A O 1
ATOM 1702 N N . PRO A 1 203 ? 17.402 1.441 -25.907 1.00 83.44 203 PRO A N 1
ATOM 1703 C CA . PRO A 1 203 ? 18.367 1.930 -24.916 1.00 83.44 203 PRO A CA 1
ATOM 1704 C C . PRO A 1 203 ? 18.288 3.450 -24.696 1.00 83.44 203 PRO A C 1
ATOM 1706 O O . PRO A 1 203 ? 18.451 3.914 -23.571 1.00 83.44 203 PRO A O 1
ATOM 1709 N N . GLN A 1 204 ? 17.919 4.206 -25.735 1.00 81.88 204 GLN A N 1
ATOM 1710 C CA . GLN A 1 204 ? 17.675 5.654 -25.687 1.00 81.88 204 GLN A CA 1
ATOM 1711 C C . GLN A 1 204 ? 16.625 6.079 -24.638 1.00 81.88 204 GLN A C 1
ATOM 1713 O O . GLN A 1 204 ? 16.607 7.222 -24.193 1.00 81.88 204 GLN A O 1
ATOM 1718 N N . ASN A 1 205 ? 15.763 5.159 -24.188 1.00 83.50 205 ASN A N 1
ATOM 1719 C CA . ASN A 1 205 ? 14.738 5.446 -23.185 1.00 83.50 205 ASN A CA 1
ATOM 1720 C C . ASN A 1 205 ? 15.267 5.394 -21.741 1.00 83.50 205 ASN A C 1
ATOM 1722 O O . ASN A 1 205 ? 14.471 5.514 -20.811 1.00 83.50 205 ASN A O 1
ATOM 1726 N N . LEU A 1 206 ? 16.573 5.212 -21.516 1.00 84.00 206 LEU A N 1
ATOM 1727 C CA . LEU A 1 206 ? 17.147 5.060 -20.176 1.00 84.00 206 LEU A CA 1
ATOM 1728 C C . LEU A 1 206 ? 16.741 6.190 -19.219 1.00 84.00 206 LEU A C 1
ATOM 1730 O O . LEU A 1 206 ? 16.262 5.918 -18.119 1.00 84.00 206 LEU A O 1
ATOM 1734 N N . ILE A 1 207 ? 16.877 7.450 -19.641 1.00 81.19 207 ILE A N 1
ATOM 1735 C CA . ILE A 1 207 ? 16.518 8.608 -18.806 1.00 81.19 207 ILE A CA 1
ATOM 1736 C C . ILE A 1 207 ? 15.023 8.603 -18.490 1.00 81.19 207 ILE A C 1
ATOM 1738 O O . ILE A 1 207 ? 14.628 8.812 -17.347 1.00 81.19 207 ILE A O 1
ATOM 1742 N N . PHE A 1 208 ? 14.186 8.293 -19.477 1.00 81.81 208 PHE A N 1
ATOM 1743 C CA . PHE A 1 208 ? 12.743 8.183 -19.289 1.00 81.81 208 PHE A CA 1
ATOM 1744 C C . PHE A 1 208 ? 12.368 7.068 -18.304 1.00 81.81 208 PHE A C 1
ATOM 1746 O O . PHE A 1 208 ? 11.561 7.289 -17.401 1.00 81.81 208 PHE A O 1
ATOM 1753 N N . ALA A 1 209 ? 13.002 5.898 -18.409 1.00 86.44 209 ALA A N 1
ATOM 1754 C CA . ALA A 1 209 ? 12.803 4.791 -17.481 1.00 86.44 209 ALA A CA 1
ATOM 1755 C C . ALA A 1 209 ? 13.219 5.156 -16.048 1.00 86.44 209 ALA A C 1
ATOM 1757 O O . ALA A 1 209 ? 12.478 4.871 -15.105 1.00 86.44 209 ALA A O 1
ATOM 1758 N N . ILE A 1 210 ? 14.365 5.828 -15.879 1.00 86.06 210 ILE A N 1
ATOM 1759 C CA . ILE A 1 210 ? 14.843 6.309 -14.574 1.00 86.06 210 ILE A CA 1
ATOM 1760 C C . ILE A 1 210 ? 13.870 7.335 -13.987 1.00 86.06 210 ILE A C 1
ATOM 1762 O O . ILE A 1 210 ? 13.531 7.242 -12.809 1.00 86.06 210 ILE A O 1
ATOM 1766 N N . THR A 1 211 ? 13.380 8.277 -14.791 1.00 83.00 211 THR A N 1
ATOM 1767 C CA . THR A 1 211 ? 12.421 9.298 -14.350 1.00 83.00 211 THR A CA 1
ATOM 1768 C C . THR A 1 211 ? 11.083 8.689 -13.935 1.00 83.00 211 THR A C 1
ATOM 1770 O O . THR A 1 211 ? 10.559 9.004 -12.868 1.00 83.00 211 THR A O 1
ATOM 1773 N N . ASN A 1 212 ? 10.535 7.758 -14.716 1.00 84.88 212 ASN A N 1
ATOM 1774 C CA . ASN A 1 212 ? 9.299 7.075 -14.334 1.00 84.88 212 ASN A CA 1
ATOM 1775 C C . ASN A 1 212 ? 9.485 6.251 -13.048 1.00 84.88 212 ASN A C 1
ATOM 1777 O O . ASN A 1 212 ? 8.624 6.262 -12.166 1.00 84.88 212 ASN A O 1
ATOM 1781 N N . ALA A 1 213 ? 10.624 5.570 -12.899 1.00 88.50 213 ALA A N 1
ATOM 1782 C CA . ALA A 1 213 ? 10.943 4.829 -11.684 1.00 88.50 213 ALA A CA 1
ATOM 1783 C C . ALA A 1 213 ? 11.127 5.754 -10.470 1.00 88.50 213 ALA A C 1
ATOM 1785 O O . ALA A 1 213 ? 10.652 5.428 -9.381 1.00 88.50 213 ALA A O 1
ATOM 1786 N N . SER A 1 214 ? 11.761 6.919 -10.641 1.00 85.56 214 SER A N 1
ATOM 1787 C CA . SER A 1 214 ? 11.966 7.886 -9.559 1.00 85.56 214 SER A CA 1
ATOM 1788 C C . SER A 1 214 ? 10.642 8.470 -9.061 1.00 85.56 214 SER A C 1
ATOM 1790 O O . SER A 1 214 ? 10.464 8.626 -7.853 1.00 85.56 214 SER A O 1
ATOM 1792 N N . LEU A 1 215 ? 9.664 8.674 -9.948 1.00 85.12 215 LEU A N 1
ATOM 1793 C CA . LEU A 1 215 ? 8.314 9.097 -9.565 1.00 85.12 215 LEU A CA 1
ATOM 1794 C C . LEU A 1 215 ? 7.619 8.076 -8.660 1.00 85.12 215 LEU A C 1
ATOM 1796 O O . LEU A 1 215 ? 7.042 8.443 -7.636 1.00 85.12 215 LEU A O 1
ATOM 1800 N N . VAL A 1 216 ? 7.712 6.786 -8.986 1.00 87.62 216 VAL A N 1
ATOM 1801 C CA . VAL A 1 216 ? 7.176 5.723 -8.119 1.00 87.62 216 VAL A CA 1
ATOM 1802 C C . VAL A 1 216 ? 7.998 5.607 -6.833 1.00 87.62 216 VAL A C 1
ATOM 1804 O O . VAL A 1 216 ? 7.435 5.377 -5.762 1.00 87.62 216 VAL A O 1
ATOM 1807 N N . CYS A 1 217 ? 9.312 5.831 -6.903 1.00 87.31 217 CYS A N 1
ATOM 1808 C CA . CYS A 1 217 ? 10.196 5.851 -5.740 1.00 87.31 217 CYS A CA 1
ATOM 1809 C C . CYS A 1 217 ? 9.774 6.921 -4.720 1.00 87.31 217 CYS A C 1
ATOM 1811 O O . CYS A 1 217 ? 9.741 6.637 -3.524 1.00 87.31 217 CYS A O 1
ATOM 1813 N N . LEU A 1 218 ? 9.341 8.108 -5.162 1.00 85.94 218 LEU A N 1
ATOM 1814 C CA . LEU A 1 218 ? 8.787 9.137 -4.270 1.00 85.94 218 LEU A CA 1
ATOM 1815 C C . LEU A 1 218 ? 7.557 8.633 -3.494 1.00 85.94 218 LEU A C 1
ATOM 1817 O O . LEU A 1 218 ? 7.437 8.882 -2.293 1.00 85.94 218 LEU A O 1
ATOM 1821 N N . LEU A 1 219 ? 6.671 7.866 -4.139 1.00 85.81 219 LEU A N 1
ATOM 1822 C CA . LEU A 1 219 ? 5.519 7.236 -3.472 1.00 85.81 219 LEU A CA 1
ATOM 1823 C C . LEU A 1 219 ? 5.947 6.170 -2.472 1.00 85.81 219 LEU A C 1
ATOM 1825 O O . LEU A 1 219 ? 5.340 6.009 -1.412 1.00 85.81 219 LEU A O 1
ATOM 1829 N N . LEU A 1 220 ? 7.003 5.445 -2.814 1.00 89.56 220 LEU A N 1
ATOM 1830 C CA . LEU A 1 220 ? 7.617 4.435 -1.972 1.00 89.56 220 LEU A CA 1
ATOM 1831 C C . LEU A 1 220 ? 8.201 5.061 -0.703 1.00 89.56 220 LEU A C 1
ATOM 1833 O O . LEU A 1 220 ? 7.871 4.620 0.397 1.00 89.56 220 LEU A O 1
ATOM 1837 N N . ILE A 1 221 ? 8.981 6.136 -0.846 1.00 88.12 221 ILE A N 1
ATOM 1838 C CA . ILE A 1 221 ? 9.513 6.930 0.268 1.00 88.12 221 ILE A CA 1
ATOM 1839 C C . ILE A 1 221 ? 8.362 7.447 1.124 1.00 88.12 221 ILE A C 1
ATOM 1841 O O . ILE A 1 221 ? 8.384 7.285 2.342 1.00 88.12 221 ILE A O 1
ATOM 1845 N N . TYR A 1 222 ? 7.315 7.994 0.504 1.00 85.06 222 TYR A N 1
ATOM 1846 C CA . TYR A 1 222 ? 6.129 8.438 1.223 1.00 85.06 222 TYR A CA 1
ATOM 1847 C C . TYR A 1 222 ? 5.494 7.307 2.054 1.00 85.06 222 TYR A C 1
ATOM 1849 O O . TYR A 1 222 ? 5.226 7.480 3.246 1.00 85.06 222 TYR A O 1
ATOM 1857 N N . ALA A 1 223 ? 5.280 6.131 1.457 1.00 87.19 223 ALA A N 1
ATOM 1858 C CA . ALA A 1 223 ? 4.698 4.977 2.140 1.00 87.19 223 ALA A CA 1
ATOM 1859 C C . ALA A 1 223 ? 5.585 4.473 3.293 1.00 87.19 223 ALA A C 1
ATOM 1861 O O . ALA A 1 223 ? 5.071 4.095 4.349 1.00 87.19 223 ALA A O 1
ATOM 1862 N N . VAL A 1 224 ? 6.909 4.513 3.120 1.00 89.38 224 VAL A N 1
ATOM 1863 C CA . VAL A 1 224 ? 7.896 4.179 4.155 1.00 89.38 224 VAL A CA 1
ATOM 1864 C C . VAL A 1 224 ? 7.846 5.191 5.298 1.00 89.38 224 VAL A C 1
ATOM 1866 O O . VAL A 1 224 ? 7.655 4.794 6.446 1.00 89.38 224 VAL A O 1
ATOM 1869 N N . VAL A 1 225 ? 7.927 6.492 5.014 1.00 88.06 225 VAL A N 1
ATOM 1870 C CA . VAL A 1 225 ? 7.827 7.548 6.037 1.00 88.06 225 VAL A CA 1
ATOM 1871 C C . VAL A 1 225 ? 6.520 7.409 6.811 1.00 88.06 225 VAL A C 1
ATOM 1873 O O . VAL A 1 225 ? 6.516 7.439 8.039 1.00 88.06 225 VAL A O 1
ATOM 1876 N N . LYS A 1 226 ? 5.406 7.165 6.116 1.00 84.81 226 LYS A N 1
ATOM 1877 C CA . LYS A 1 226 ? 4.099 6.943 6.738 1.00 84.81 226 LYS A CA 1
ATOM 1878 C C . LYS A 1 226 ? 4.083 5.732 7.675 1.00 84.81 226 LYS A C 1
ATOM 1880 O O . LYS A 1 226 ? 3.448 5.785 8.725 1.00 84.81 226 LYS A O 1
ATOM 1885 N N . LYS A 1 227 ? 4.773 4.649 7.312 1.00 87.25 227 LYS A N 1
ATOM 1886 C CA . LYS A 1 227 ? 4.896 3.450 8.149 1.00 87.25 227 LYS A CA 1
ATOM 1887 C C . LYS A 1 227 ? 5.640 3.730 9.459 1.00 87.25 227 LYS A C 1
ATOM 1889 O O . LYS A 1 227 ? 5.264 3.153 10.476 1.00 87.25 227 LYS A O 1
ATOM 1894 N N . TYR A 1 228 ? 6.658 4.591 9.437 1.00 85.38 228 TYR A N 1
ATOM 1895 C CA . TYR A 1 228 ? 7.522 4.867 10.595 1.00 85.38 228 TYR A CA 1
ATOM 1896 C C . TYR A 1 228 ? 7.181 6.148 11.363 1.00 85.38 228 TYR A C 1
ATOM 1898 O O . TYR A 1 228 ? 7.715 6.365 12.447 1.00 85.38 228 TYR A O 1
ATOM 1906 N N . LYS A 1 229 ? 6.283 6.987 10.843 1.00 79.38 229 LYS A N 1
ATOM 1907 C CA . LYS A 1 229 ? 5.792 8.173 11.547 1.00 79.38 229 LYS A CA 1
ATOM 1908 C C . LYS A 1 229 ? 5.082 7.745 12.831 1.00 79.38 229 LYS A C 1
ATOM 1910 O O . LYS A 1 229 ? 4.126 6.980 12.739 1.00 79.38 229 LYS A O 1
ATOM 1915 N N . VAL A 1 230 ? 5.559 8.220 13.986 1.00 56.97 230 VAL A N 1
ATOM 1916 C CA . VAL A 1 230 ? 4.971 7.971 15.318 1.00 56.97 230 VAL A CA 1
ATOM 1917 C C . VAL A 1 230 ? 3.580 8.576 15.396 1.00 56.97 230 VAL A C 1
ATOM 1919 O O . VAL A 1 230 ? 3.425 9.775 15.075 1.00 56.97 230 VAL A O 1
#